Protein AF-A0A843GJ98-F1 (afdb_monomer_lite)

Sequence (241 aa):
MNIYQIQQSLISIFDEIEENGGELTPELERLLQITEADFKDKVKSYAEVIKLLESDIDAIKQEQKRLKDLADRKQKVIENLNNILISAIEQFGDIKKTGVKYLDYGTGIVSIRQTKAVSVNDEVLKSIACAIDDTILYNKENNQLDAIDRLNIDDITSILEGIAIDDDVLHTKLEVNVRIPVSDIVKSNGYNVVRELAKYTDNFSLTPVVSKSEIKKELEENGACAPNLAHITINKSIQIK

Radius of gyration: 32.72 Å; chains: 1; bounding box: 72×72×74 Å

Foldseek 3Di:
DDLVVVLVVVVVLVVVCVVVVNDQDPVSCVVLDDDPVCNVSSVVSVLVVVVVVVVVVVVVVVVVVVVVVVVVVVVVVVVVVVVVVVVVQVVDFDADPVRWGWDDPPVDIDTDDDDDDDDDDVVVLVLLVVLVVVVCVVCVVVVNNVVDPDDDQVSSCVSVVNPDCPVVVVVDDDDDDDDDPPCCCVPHCVVVVLVVVVVVDVPDDDDDDDDPVVQVVCCVVPVDDDPPPDDDDDDDDDDRD

Structure (mmCIF, N/CA/C/O backbone):
data_AF-A0A843GJ98-F1
#
_entry.id   AF-A0A843GJ98-F1
#
loop_
_atom_site.group_PDB
_atom_site.id
_atom_site.type_symbol
_atom_site.label_atom_id
_atom_site.label_alt_id
_atom_site.label_comp_id
_atom_site.label_asym_id
_atom_site.label_entity_id
_atom_site.label_seq_id
_atom_site.pdbx_PDB_ins_code
_atom_site.Cartn_x
_atom_site.Cartn_y
_atom_site.Cartn_z
_atom_site.occupancy
_atom_site.B_iso_or_equiv
_atom_site.auth_seq_id
_atom_site.auth_comp_id
_atom_site.auth_asym_id
_atom_site.auth_atom_id
_atom_site.pdbx_PDB_model_num
ATOM 1 N N . MET A 1 1 ? -41.325 1.372 39.462 1.00 42.09 1 MET A N 1
ATOM 2 C CA . MET A 1 1 ? -40.692 0.667 38.328 1.00 42.09 1 MET A CA 1
ATOM 3 C C . MET A 1 1 ? -39.685 -0.313 38.890 1.00 42.09 1 MET A C 1
ATOM 5 O O . MET A 1 1 ? -38.915 0.072 39.758 1.00 42.09 1 MET A O 1
ATOM 9 N N . ASN A 1 2 ? -39.761 -1.577 38.481 1.00 37.09 2 ASN A N 1
ATOM 10 C CA . ASN A 1 2 ? -38.813 -2.617 38.885 1.00 37.09 2 ASN A CA 1
ATOM 11 C C . ASN A 1 2 ? -37.576 -2.546 37.966 1.00 37.09 2 ASN A C 1
ATOM 13 O O . ASN A 1 2 ? -37.740 -2.323 36.770 1.00 37.09 2 ASN A O 1
ATOM 17 N N . ILE A 1 3 ? -36.366 -2.748 38.494 1.00 43.12 3 ILE A N 1
ATOM 18 C CA . ILE A 1 3 ? -35.087 -2.726 37.749 1.00 43.12 3 ILE A CA 1
ATOM 19 C C . ILE A 1 3 ? -35.145 -3.607 36.488 1.00 43.12 3 ILE A C 1
ATOM 21 O O . ILE A 1 3 ? -34.682 -3.203 35.425 1.00 43.12 3 ILE A O 1
ATOM 25 N N . TYR A 1 4 ? -35.817 -4.757 36.574 1.00 47.97 4 TYR A N 1
ATOM 26 C CA . TYR A 1 4 ? -36.031 -5.659 35.439 1.00 47.97 4 TYR A CA 1
ATOM 27 C C . TYR A 1 4 ? -36.807 -5.021 34.276 1.00 47.97 4 TYR A C 1
ATOM 29 O O . TYR A 1 4 ? -36.517 -5.296 33.117 1.00 47.97 4 TYR A O 1
ATOM 37 N N . GLN A 1 5 ? -37.767 -4.138 34.564 1.00 53.09 5 GLN A N 1
ATOM 38 C CA . GLN A 1 5 ? -38.562 -3.458 33.535 1.00 53.09 5 GLN A CA 1
ATOM 39 C C . GLN A 1 5 ? -37.743 -2.392 32.797 1.00 53.09 5 GLN A C 1
ATOM 41 O O . GLN A 1 5 ? -37.953 -2.176 31.608 1.00 53.09 5 GLN A O 1
ATOM 46 N N . ILE A 1 6 ? -36.794 -1.755 33.490 1.00 54.00 6 ILE A N 1
ATOM 47 C CA . ILE A 1 6 ? -35.881 -0.766 32.900 1.00 54.00 6 ILE A CA 1
ATOM 48 C C . ILE A 1 6 ? -34.889 -1.469 31.970 1.00 54.00 6 ILE A C 1
ATOM 50 O O . ILE A 1 6 ? -34.702 -1.042 30.836 1.00 54.00 6 ILE A O 1
ATOM 54 N N . GLN A 1 7 ? -34.315 -2.587 32.418 1.00 57.62 7 GLN A N 1
ATOM 55 C CA . GLN A 1 7 ? -33.340 -3.355 31.645 1.00 57.62 7 GLN A CA 1
ATOM 56 C C . GLN A 1 7 ? -33.954 -3.936 30.360 1.00 57.62 7 GLN A C 1
ATOM 58 O O . GLN A 1 7 ? -33.350 -3.861 29.297 1.00 57.62 7 GLN A O 1
ATOM 63 N N . GLN A 1 8 ? -35.189 -4.440 30.436 1.00 62.62 8 GLN A N 1
ATOM 64 C CA . GLN A 1 8 ? -35.891 -5.014 29.287 1.00 62.62 8 GLN A CA 1
ATOM 65 C C . GLN A 1 8 ? -36.363 -3.953 28.281 1.00 62.62 8 GLN A C 1
ATOM 67 O O . GLN A 1 8 ? -36.254 -4.169 27.080 1.00 62.62 8 GLN A O 1
ATOM 72 N N . SER A 1 9 ? -36.812 -2.783 28.755 1.00 62.53 9 SER A N 1
ATOM 73 C CA . SER A 1 9 ? -37.137 -1.649 27.878 1.00 62.53 9 SER A CA 1
ATOM 74 C C . SER A 1 9 ? -35.905 -1.094 27.162 1.00 62.53 9 SER A C 1
ATOM 76 O O . SER A 1 9 ? -36.031 -0.615 26.043 1.00 62.53 9 SER A O 1
ATOM 78 N N . LEU A 1 10 ? -34.732 -1.134 27.799 1.00 66.06 10 LEU A N 1
ATOM 79 C CA . LEU A 1 10 ? -33.471 -0.685 27.209 1.00 66.06 10 LEU A CA 1
ATOM 80 C C . LEU A 1 10 ? -32.972 -1.632 26.119 1.00 66.06 10 LEU A C 1
ATOM 82 O O . LEU A 1 10 ? -32.579 -1.157 25.063 1.00 66.06 10 LEU A O 1
ATOM 86 N N . ILE A 1 11 ? -33.037 -2.947 26.346 1.00 67.44 11 ILE A N 1
ATOM 87 C CA . ILE A 1 11 ? -32.660 -3.955 25.342 1.00 67.44 11 ILE A CA 1
ATOM 88 C C . ILE A 1 11 ? -33.487 -3.777 24.063 1.00 67.44 11 ILE A C 1
ATOM 90 O O . ILE A 1 11 ? -32.909 -3.662 22.994 1.00 67.44 11 ILE A O 1
ATOM 94 N N . SER A 1 12 ? -34.812 -3.617 24.173 1.00 73.75 12 SER A N 1
ATOM 95 C CA . SER A 1 12 ? -35.666 -3.402 22.994 1.00 73.75 12 SER A CA 1
ATOM 96 C C . SER A 1 12 ? -35.344 -2.118 22.219 1.00 73.75 12 SER A C 1
ATOM 98 O O . SER A 1 12 ? -35.482 -2.098 21.003 1.00 73.75 12 SER A O 1
ATOM 100 N N . ILE A 1 13 ? -34.900 -1.056 22.902 1.00 75.88 13 ILE A N 1
ATOM 101 C CA . ILE A 1 13 ? -34.451 0.182 22.243 1.00 75.88 13 ILE A CA 1
ATOM 102 C C . ILE A 1 13 ? -33.138 -0.057 21.486 1.00 75.88 13 ILE A C 1
ATOM 104 O O . ILE A 1 13 ? -32.941 0.505 20.414 1.00 75.88 13 ILE A O 1
ATOM 108 N N . PHE A 1 14 ? -32.237 -0.877 22.029 1.00 74.19 14 PHE A N 1
ATOM 109 C CA . PHE A 1 14 ? -30.975 -1.207 21.367 1.00 74.19 14 PHE A CA 1
ATOM 110 C C . PHE A 1 14 ? -31.163 -2.128 20.164 1.00 74.19 14 PHE A C 1
ATOM 112 O O . PHE A 1 14 ? -30.554 -1.863 19.132 1.00 74.19 14 PHE A O 1
ATOM 119 N N . ASP A 1 15 ? -32.056 -3.113 20.255 1.00 78.00 15 ASP A N 1
ATOM 120 C CA . ASP A 1 15 ? -32.428 -3.957 19.115 1.00 78.00 15 ASP A CA 1
ATOM 121 C C . ASP A 1 15 ? -32.963 -3.089 17.952 1.00 78.00 15 ASP A C 1
ATOM 123 O O . ASP A 1 15 ? -32.557 -3.247 16.803 1.00 78.00 15 ASP A O 1
ATOM 127 N N . GLU A 1 16 ? -33.797 -2.085 18.252 1.00 78.25 16 GLU A N 1
ATOM 128 C CA . GLU A 1 16 ? -34.320 -1.135 17.256 1.00 78.25 16 GLU A CA 1
ATOM 129 C C . GLU A 1 16 ? -33.224 -0.225 16.657 1.00 78.25 16 GLU A C 1
ATOM 131 O O . GLU A 1 16 ? -33.311 0.187 15.499 1.00 78.25 16 GLU A O 1
ATOM 136 N N . ILE A 1 17 ? -32.158 0.079 17.406 1.00 80.50 17 ILE A N 1
ATOM 137 C CA . ILE A 1 17 ? -30.990 0.817 16.889 1.00 80.50 17 ILE A CA 1
ATOM 138 C C . ILE A 1 17 ? -30.179 -0.055 15.929 1.00 80.50 17 ILE A C 1
ATOM 140 O O . ILE A 1 17 ? -29.749 0.429 14.880 1.00 80.50 17 ILE A O 1
ATOM 144 N N . GLU A 1 18 ? -29.979 -1.332 16.254 1.00 74.56 18 GLU A N 1
ATOM 145 C CA . GLU A 1 18 ? -29.288 -2.273 15.370 1.00 74.56 18 GLU A CA 1
ATOM 146 C C . GLU A 1 18 ? -30.063 -2.513 14.071 1.00 74.56 18 GLU A C 1
ATOM 148 O O . GLU A 1 18 ? -29.471 -2.479 12.989 1.00 74.56 18 GLU A O 1
ATOM 153 N N . GLU A 1 19 ? -31.387 -2.677 14.156 1.00 79.69 19 GLU A N 1
ATOM 154 C CA . GLU A 1 19 ? -32.263 -2.820 12.986 1.00 79.69 19 GLU A CA 1
ATOM 155 C C . GLU A 1 19 ? -32.221 -1.585 12.070 1.00 79.69 19 GLU A C 1
ATOM 157 O O . GLU A 1 19 ? -32.291 -1.719 10.846 1.00 79.69 19 GLU A O 1
ATOM 162 N N . ASN A 1 20 ? -32.013 -0.393 12.638 1.00 78.94 20 ASN A N 1
ATOM 163 C CA . ASN A 1 20 ? -31.816 0.858 11.898 1.00 78.94 20 ASN A CA 1
ATOM 164 C C . ASN A 1 20 ? -30.356 1.094 11.457 1.00 78.94 20 ASN A C 1
ATOM 166 O O . ASN A 1 20 ? -29.978 2.215 11.118 1.00 78.94 20 ASN A O 1
ATOM 170 N N . GLY A 1 21 ? -29.505 0.063 11.456 1.00 73.75 21 GLY A N 1
ATOM 171 C CA . GLY A 1 21 ? -28.121 0.163 10.980 1.00 73.75 21 GLY A CA 1
ATOM 172 C C . GLY A 1 21 ? -27.205 0.990 11.887 1.00 73.75 21 GLY A C 1
ATOM 173 O O . GLY A 1 21 ? -26.164 1.469 11.435 1.00 73.75 21 GLY A O 1
ATOM 174 N N . GLY A 1 22 ? -27.581 1.166 13.155 1.00 74.56 22 GLY A N 1
ATOM 175 C CA . GLY A 1 22 ? -26.849 1.969 14.133 1.00 74.56 22 GLY A CA 1
ATOM 176 C C . GLY A 1 22 ? -27.188 3.462 14.107 1.00 74.56 22 GLY A C 1
ATOM 177 O O . GLY A 1 22 ? -26.524 4.239 14.796 1.00 74.56 22 GLY A O 1
ATOM 178 N N . GLU A 1 23 ? -28.190 3.888 13.333 1.00 77.75 23 GLU A N 1
ATOM 179 C CA . GLU A 1 23 ? -28.627 5.284 13.302 1.00 77.75 23 GLU A CA 1
ATOM 180 C C . GLU A 1 23 ? -29.553 5.613 14.478 1.00 77.75 23 GLU A C 1
ATOM 182 O O . GLU A 1 23 ? -30.561 4.948 14.725 1.00 77.75 23 GLU A O 1
ATOM 187 N N . LEU A 1 24 ? -29.228 6.687 15.200 1.00 76.81 24 LEU A N 1
ATOM 188 C CA . LEU A 1 24 ? -30.016 7.134 16.339 1.00 76.81 24 LEU A CA 1
ATOM 189 C C . LEU A 1 24 ? -31.061 8.160 15.890 1.00 76.81 24 LEU A C 1
ATOM 191 O O . LEU A 1 24 ? -30.742 9.307 15.581 1.00 76.81 24 LEU A O 1
ATOM 195 N N . THR A 1 25 ? -32.326 7.742 15.826 1.00 81.06 25 THR A N 1
ATOM 196 C CA . THR A 1 25 ? -33.423 8.640 15.445 1.00 81.06 25 THR A CA 1
ATOM 197 C C . THR A 1 25 ? -33.769 9.615 16.583 1.00 81.06 25 THR A C 1
ATOM 199 O O . THR A 1 25 ? -33.573 9.288 17.756 1.00 81.06 25 THR A O 1
ATOM 202 N N . PRO A 1 26 ? -34.366 10.789 16.293 1.00 76.94 26 PRO A N 1
ATOM 203 C CA . PRO A 1 26 ? -34.751 11.763 17.325 1.00 76.94 26 PRO A CA 1
ATOM 204 C C . PRO A 1 26 ? -35.754 11.247 18.374 1.00 76.94 26 PRO A C 1
ATOM 206 O O . PRO A 1 26 ? -35.920 11.856 19.435 1.00 76.94 26 PRO A O 1
ATOM 209 N N . GLU A 1 27 ? -36.480 10.168 18.069 1.00 72.19 27 GLU A N 1
ATOM 210 C CA . GLU A 1 27 ? -37.364 9.484 19.021 1.00 72.19 27 GLU A CA 1
ATOM 211 C C . GLU A 1 27 ? -36.552 8.574 19.960 1.00 72.19 27 GLU A C 1
ATOM 213 O O . GLU A 1 27 ? -36.735 8.633 21.177 1.00 72.19 27 GLU A O 1
ATOM 218 N N . LEU A 1 28 ? -35.593 7.809 19.421 1.00 71.06 28 LEU A N 1
ATOM 219 C CA . LEU A 1 28 ? -34.692 6.949 20.200 1.00 71.06 28 LEU A CA 1
ATOM 220 C C . LEU A 1 28 ? -33.750 7.774 21.092 1.00 71.06 28 LEU A C 1
ATOM 222 O O . LEU A 1 28 ? -33.544 7.424 22.252 1.00 71.06 28 LEU A O 1
ATOM 226 N N . GLU A 1 29 ? -33.262 8.925 20.613 1.00 72.44 29 GLU A N 1
ATOM 227 C CA . GLU A 1 29 ? -32.485 9.881 21.420 1.00 72.44 29 GLU A CA 1
ATOM 228 C C . GLU A 1 29 ? -33.239 10.339 22.672 1.00 72.44 29 GLU A C 1
ATOM 230 O O . GLU A 1 29 ? -32.672 10.393 23.766 1.00 72.44 29 GLU A O 1
ATOM 235 N N . ARG A 1 30 ? -34.534 10.648 22.527 1.00 70.88 30 ARG A N 1
ATOM 236 C CA . ARG A 1 30 ? -35.388 11.067 23.646 1.00 70.88 30 ARG A CA 1
ATOM 237 C C . ARG A 1 30 ? -35.593 9.947 24.657 1.00 70.88 30 ARG A C 1
ATOM 239 O O . ARG A 1 30 ? -35.579 10.208 25.858 1.00 70.88 30 ARG A O 1
ATOM 246 N N . LEU A 1 31 ? -35.756 8.711 24.194 1.00 69.06 31 LEU A N 1
ATOM 247 C CA . LEU A 1 31 ? -35.903 7.546 25.071 1.00 69.06 31 LEU A CA 1
ATOM 248 C C . LEU A 1 31 ? -34.602 7.218 25.817 1.00 69.06 31 LEU A C 1
ATOM 250 O O . LEU A 1 31 ? -34.638 6.837 26.991 1.00 69.06 31 LEU A O 1
ATOM 254 N N . LEU A 1 32 ? -33.455 7.433 25.169 1.00 73.69 32 LEU A N 1
ATOM 255 C CA . LEU A 1 32 ? -32.130 7.243 25.758 1.00 73.69 32 LEU A CA 1
ATOM 256 C C . LEU A 1 32 ? -31.647 8.425 26.611 1.00 73.69 32 LEU A C 1
ATOM 258 O O . LEU A 1 32 ? -30.565 8.353 27.208 1.00 73.69 32 LEU A O 1
ATOM 262 N N . GLN A 1 33 ? -32.429 9.500 26.718 1.00 79.75 33 GLN A N 1
ATOM 263 C CA . GLN A 1 33 ? -32.076 10.644 27.545 1.00 79.75 33 GLN A CA 1
ATOM 264 C C . GLN A 1 33 ? -31.890 10.205 29.006 1.00 79.75 33 GLN A C 1
ATOM 266 O O . GLN A 1 33 ? -32.742 9.539 29.602 1.00 79.75 33 GLN A O 1
ATOM 271 N N . ILE A 1 34 ? -30.746 10.565 29.585 1.00 76.81 34 ILE A N 1
ATOM 272 C CA . ILE A 1 34 ? -30.413 10.262 30.976 1.00 76.81 34 ILE A CA 1
ATOM 273 C C . ILE A 1 34 ? -30.861 11.431 31.858 1.00 76.81 34 ILE A C 1
ATOM 275 O O . ILE A 1 34 ? -30.583 12.591 31.554 1.00 76.81 34 ILE A O 1
ATOM 279 N N . THR A 1 35 ? -31.533 11.128 32.963 1.00 78.69 35 THR A N 1
ATOM 280 C CA . THR A 1 35 ? -31.901 12.078 34.017 1.00 78.69 35 THR A CA 1
ATOM 281 C C . THR A 1 35 ? -31.012 11.870 35.246 1.00 78.69 35 THR A C 1
ATOM 283 O O . THR A 1 35 ? -30.361 10.840 35.400 1.00 78.69 35 THR A O 1
ATOM 286 N N . GLU A 1 36 ? -30.968 12.833 36.166 1.00 70.44 36 GLU A N 1
ATOM 287 C CA . GLU A 1 36 ? -30.159 12.691 37.388 1.00 70.44 36 GLU A CA 1
ATOM 288 C C . GLU A 1 36 ? -30.614 11.503 38.259 1.00 70.44 36 GLU A C 1
ATOM 290 O O . GLU A 1 36 ? -29.789 10.805 38.846 1.00 70.44 36 GLU A O 1
ATOM 295 N N . ALA A 1 37 ? -31.922 11.221 38.283 1.00 75.50 37 ALA A N 1
ATOM 296 C CA . ALA A 1 37 ? -32.513 10.156 39.091 1.00 75.50 37 ALA A CA 1
ATOM 297 C C . ALA A 1 37 ? -32.193 8.737 38.581 1.00 75.50 37 ALA A C 1
ATOM 299 O O . ALA A 1 37 ? -32.159 7.806 39.382 1.00 75.50 37 ALA A O 1
ATOM 300 N N . ASP A 1 38 ? -31.952 8.565 37.276 1.00 77.69 38 ASP A N 1
ATOM 301 C CA . ASP A 1 38 ? -31.657 7.271 36.641 1.00 77.69 38 ASP A CA 1
ATOM 302 C C . ASP A 1 38 ? -30.224 7.176 36.082 1.00 77.69 38 ASP A C 1
ATOM 304 O O . ASP A 1 38 ? -29.864 6.174 35.460 1.00 77.69 38 ASP A O 1
ATOM 308 N N . PHE A 1 39 ? -29.378 8.177 36.363 1.00 74.50 39 PHE A N 1
ATOM 309 C CA . PHE A 1 39 ? -28.027 8.311 35.816 1.00 74.50 39 PHE A CA 1
ATOM 310 C C . PHE A 1 39 ? -27.176 7.056 35.989 1.00 74.50 39 PHE A C 1
ATOM 312 O O . PHE A 1 39 ? -26.631 6.523 35.024 1.00 74.50 39 PHE A O 1
ATOM 319 N N . LYS A 1 40 ? -27.076 6.557 37.223 1.00 80.19 40 LYS A N 1
ATOM 320 C CA . LYS A 1 40 ? -26.202 5.424 37.543 1.00 80.19 40 LYS A CA 1
ATOM 321 C C . LYS A 1 40 ? -26.655 4.135 36.857 1.00 80.19 40 LYS A C 1
ATOM 323 O O . LYS A 1 40 ? -25.815 3.391 36.354 1.00 80.19 40 LYS A O 1
ATOM 328 N N . ASP A 1 41 ? -27.960 3.888 36.837 1.00 77.38 41 ASP A N 1
ATOM 329 C CA . ASP A 1 41 ? -28.525 2.652 36.304 1.00 77.38 41 ASP A CA 1
ATOM 330 C C . ASP A 1 41 ? -28.478 2.646 34.770 1.00 77.38 41 ASP A C 1
ATOM 332 O O . ASP A 1 41 ? -27.998 1.674 34.189 1.00 77.38 41 ASP A O 1
ATOM 336 N N . LYS A 1 42 ? -28.839 3.757 34.108 1.00 75.50 42 LYS A N 1
ATOM 337 C CA . LYS A 1 42 ? -28.736 3.884 32.643 1.00 75.50 42 LYS A CA 1
ATOM 338 C C . LYS A 1 42 ? -27.295 3.843 32.144 1.00 75.50 42 LYS A C 1
ATOM 340 O O . LYS A 1 42 ? -27.019 3.123 31.192 1.00 75.50 42 LYS A O 1
ATOM 345 N N . VAL A 1 43 ? -26.358 4.543 32.796 1.00 82.12 43 VAL A N 1
ATOM 346 C CA . VAL A 1 43 ? -24.929 4.484 32.424 1.00 82.12 43 VAL A CA 1
ATOM 347 C C . VAL A 1 43 ? -24.399 3.057 32.531 1.00 82.12 43 VAL A C 1
ATOM 349 O O . VAL A 1 43 ? -23.681 2.604 31.641 1.00 82.12 43 VAL A O 1
ATOM 352 N N . LYS A 1 44 ? -24.767 2.333 33.596 1.00 81.50 44 LYS A N 1
ATOM 353 C CA . LYS A 1 44 ? -24.390 0.929 33.753 1.00 81.50 44 LYS A CA 1
ATOM 354 C C . LYS A 1 44 ? -24.958 0.074 32.617 1.00 81.50 44 LYS A C 1
ATOM 356 O O . LYS A 1 44 ? -24.198 -0.665 32.002 1.00 81.50 44 LYS A O 1
ATOM 361 N N . SER A 1 45 ? -26.247 0.209 32.305 1.00 75.75 45 SER A N 1
ATOM 362 C CA . SER A 1 45 ? -26.876 -0.534 31.207 1.00 75.75 45 SER A CA 1
ATOM 363 C C . SER A 1 45 ? -26.254 -0.213 29.846 1.00 75.75 45 SER A C 1
AT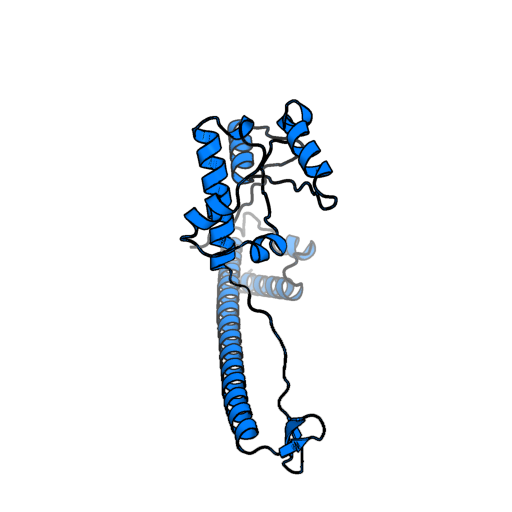OM 365 O O . SER A 1 45 ? -25.970 -1.130 29.085 1.00 75.75 45 SER A O 1
ATOM 367 N N . TYR A 1 46 ? -25.966 1.058 29.552 1.00 80.56 46 TYR A N 1
ATOM 368 C CA . TYR A 1 46 ? -25.287 1.452 28.312 1.00 80.56 46 TYR A CA 1
ATOM 369 C C . TYR A 1 46 ? -23.885 0.856 28.226 1.00 80.56 46 TYR A C 1
ATOM 371 O O . TYR A 1 46 ? -23.502 0.337 27.184 1.00 80.56 46 TYR A O 1
ATOM 379 N N . ALA A 1 47 ? -23.127 0.879 29.324 1.00 82.81 47 ALA A N 1
ATOM 380 C CA . ALA A 1 47 ? -21.792 0.298 29.358 1.00 82.81 47 ALA A CA 1
ATOM 381 C C . ALA A 1 47 ? -21.803 -1.229 29.159 1.00 82.81 47 ALA A C 1
ATOM 383 O O . ALA A 1 47 ? -20.911 -1.770 28.509 1.00 82.81 47 ALA A O 1
ATOM 384 N N . GLU A 1 48 ? -22.802 -1.926 29.706 1.00 81.50 48 GLU A N 1
ATOM 385 C CA . GLU A 1 48 ? -22.990 -3.368 29.505 1.00 81.50 48 GLU A CA 1
ATOM 386 C C . GLU A 1 48 ? -23.322 -3.696 28.044 1.00 81.50 48 GLU A C 1
ATOM 388 O O . GLU A 1 48 ? -22.712 -4.602 27.478 1.00 81.50 48 GLU A O 1
ATOM 393 N N . VAL A 1 49 ? -24.220 -2.928 27.418 1.00 79.25 49 VAL A N 1
ATOM 394 C CA . VAL A 1 49 ? -24.581 -3.112 26.003 1.00 79.25 49 VAL A CA 1
ATOM 395 C C . VAL A 1 49 ? -23.400 -2.803 25.088 1.00 79.25 49 VAL A C 1
ATOM 397 O O . VAL A 1 49 ? -23.087 -3.612 24.225 1.00 79.25 49 VAL A O 1
ATOM 400 N N . ILE A 1 50 ? -22.673 -1.702 25.308 1.00 84.56 50 ILE A N 1
ATOM 401 C CA . ILE A 1 50 ? -21.473 -1.383 24.514 1.00 84.56 50 ILE A CA 1
ATOM 402 C C . ILE A 1 50 ? -20.458 -2.530 24.582 1.00 84.56 50 ILE A C 1
ATOM 404 O O . ILE A 1 50 ? -19.951 -2.947 23.546 1.00 84.56 50 ILE A O 1
ATOM 408 N N . LYS A 1 51 ? -20.203 -3.092 25.772 1.00 85.31 51 LYS A N 1
ATOM 409 C CA . LYS A 1 51 ? -19.299 -4.244 25.925 1.00 85.31 51 LYS A CA 1
ATOM 410 C C . LYS A 1 51 ? -19.780 -5.488 25.179 1.00 85.31 51 LYS A C 1
ATOM 412 O O . LYS A 1 51 ? -18.954 -6.229 24.649 1.00 85.31 51 LYS A O 1
ATOM 417 N N . LEU A 1 52 ? -21.089 -5.739 25.164 1.00 84.12 52 LEU A N 1
ATOM 418 C CA . LEU A 1 52 ? -21.671 -6.841 24.400 1.00 84.12 52 LEU A CA 1
ATOM 419 C C . LEU A 1 52 ? -21.415 -6.642 22.900 1.00 84.12 52 LEU A C 1
ATOM 421 O O . LEU A 1 52 ? -20.849 -7.525 22.264 1.00 84.12 52 LEU A O 1
ATOM 425 N N . LEU A 1 53 ? -21.712 -5.450 22.377 1.00 84.00 53 LEU A N 1
ATOM 426 C CA . LEU A 1 53 ? -21.493 -5.109 20.970 1.00 84.00 53 LEU A CA 1
ATOM 427 C C . LEU A 1 53 ? -20.014 -5.175 20.573 1.00 84.00 53 LEU A C 1
ATOM 429 O O . LEU A 1 53 ? -19.676 -5.678 19.504 1.00 84.00 53 LEU A O 1
ATOM 433 N N . GLU A 1 54 ? -19.107 -4.707 21.434 1.00 88.31 54 GLU A N 1
ATOM 434 C CA . GLU A 1 54 ? -17.660 -4.842 21.227 1.00 88.31 54 GLU A CA 1
ATOM 435 C C . GLU A 1 54 ? -17.239 -6.318 21.134 1.00 88.31 54 GLU A C 1
ATOM 437 O O . GLU A 1 54 ? -16.478 -6.689 20.236 1.00 88.31 54 GLU A O 1
ATOM 442 N N . SER A 1 55 ? -17.777 -7.172 22.011 1.00 89.50 55 SER A N 1
ATOM 443 C CA . SER A 1 55 ? -17.539 -8.619 21.980 1.00 89.50 55 SER A CA 1
ATOM 444 C C . SER A 1 55 ? -18.076 -9.264 20.697 1.00 89.50 55 SER A C 1
ATOM 446 O O . SER A 1 55 ? -17.393 -10.102 20.100 1.00 89.50 55 SER A O 1
ATOM 448 N N . ASP A 1 56 ? -19.263 -8.866 20.240 1.00 88.38 56 ASP A N 1
ATOM 449 C CA . ASP A 1 56 ? -19.858 -9.376 19.002 1.00 88.38 56 ASP A CA 1
ATOM 450 C C . ASP A 1 56 ? -19.050 -8.948 17.772 1.00 88.38 56 ASP A C 1
ATOM 452 O O . ASP A 1 56 ? -18.742 -9.775 16.910 1.00 88.38 56 ASP A O 1
ATOM 456 N N . ILE A 1 57 ? -18.603 -7.688 17.718 1.00 92.62 57 ILE A N 1
ATOM 457 C CA . ILE A 1 57 ? -17.702 -7.190 16.669 1.00 92.62 57 ILE A CA 1
ATOM 458 C C . ILE A 1 57 ? -16.421 -8.031 16.607 1.00 92.62 57 ILE A C 1
ATOM 460 O O . ILE A 1 57 ? -15.955 -8.381 15.516 1.00 92.62 57 ILE A O 1
ATOM 464 N N . ASP A 1 58 ? -15.835 -8.365 17.754 1.00 95.31 58 ASP A N 1
ATOM 465 C CA . ASP A 1 58 ? -14.617 -9.169 17.805 1.00 95.31 58 ASP A CA 1
ATOM 466 C C . ASP A 1 58 ? -14.858 -10.621 17.374 1.00 95.31 58 ASP A C 1
ATOM 468 O O . ASP A 1 58 ? -14.047 -11.175 16.621 1.00 95.31 58 ASP A O 1
ATOM 472 N N . ALA A 1 59 ? -15.985 -11.222 17.761 1.00 94.81 59 ALA A N 1
ATOM 473 C CA . ALA A 1 59 ? -16.393 -12.541 17.282 1.00 94.81 59 ALA A CA 1
ATOM 474 C C . ALA A 1 59 ? -16.599 -12.549 15.754 1.00 94.81 59 ALA A C 1
ATOM 476 O O . ALA A 1 59 ? -16.092 -13.435 15.060 1.00 94.81 59 ALA A O 1
ATOM 477 N N . ILE A 1 60 ? -17.253 -11.519 15.205 1.00 95.69 60 ILE A N 1
ATOM 478 C CA . ILE A 1 60 ? -17.462 -11.351 13.759 1.00 95.69 60 ILE A CA 1
ATOM 479 C C . ILE A 1 60 ? -16.123 -11.235 13.024 1.00 95.69 60 ILE A C 1
ATOM 481 O O . ILE A 1 60 ? -15.914 -11.913 12.016 1.00 95.69 60 ILE A O 1
ATOM 485 N N . LYS A 1 61 ? -15.180 -10.424 13.518 1.00 96.00 61 LYS A N 1
ATOM 486 C CA . LYS A 1 61 ? -13.840 -10.296 12.912 1.00 96.00 61 LYS A CA 1
ATOM 487 C C . LYS A 1 61 ? -13.083 -11.624 12.904 1.00 96.00 61 LYS A C 1
ATOM 489 O O . LYS A 1 61 ? -12.410 -11.945 11.920 1.00 96.00 61 LYS A O 1
ATOM 494 N N . GLN A 1 62 ? -13.180 -12.402 13.981 1.00 97.06 62 GLN A N 1
ATOM 495 C CA . GLN A 1 62 ? -12.570 -13.732 14.047 1.00 97.06 62 GLN A CA 1
ATOM 496 C C . GLN A 1 62 ? -13.180 -14.678 13.008 1.00 97.06 62 GLN A C 1
ATOM 498 O O . GLN A 1 62 ? -12.446 -15.389 12.316 1.00 97.06 62 GLN A O 1
ATOM 503 N N . GLU A 1 63 ? -14.499 -14.638 12.832 1.00 96.88 63 GLU A N 1
ATOM 504 C CA . GLU A 1 63 ? -15.190 -15.461 11.843 1.00 96.88 63 GLU A CA 1
ATOM 505 C C . GLU A 1 63 ? -14.862 -15.040 10.402 1.00 96.88 63 GLU A C 1
ATOM 507 O O . GLU A 1 63 ? -14.561 -15.891 9.561 1.00 96.88 63 GLU A O 1
ATOM 512 N N . GLN A 1 64 ? -14.803 -13.735 10.117 1.00 95.94 64 GLN A N 1
ATOM 513 C CA . GLN A 1 64 ? -14.342 -13.215 8.824 1.00 95.94 64 GLN A CA 1
ATOM 514 C C . GLN A 1 64 ? -12.938 -13.723 8.484 1.00 95.94 64 GLN A C 1
ATOM 516 O O . GLN A 1 64 ? -12.694 -14.186 7.366 1.00 95.94 64 GLN A O 1
ATOM 521 N N . LYS A 1 65 ? -12.019 -13.691 9.456 1.00 97.25 65 LYS A N 1
ATOM 522 C CA . LYS A 1 65 ? -10.671 -14.238 9.289 1.00 97.25 65 LYS A CA 1
ATOM 523 C C . LYS A 1 65 ? -10.712 -15.738 8.986 1.00 97.25 65 LYS A C 1
ATOM 525 O O . LYS A 1 65 ? -10.089 -16.177 8.024 1.00 97.25 65 LYS A O 1
ATOM 530 N N . ARG A 1 66 ? -11.487 -16.521 9.744 1.00 98.12 66 ARG A N 1
ATOM 531 C CA . ARG A 1 66 ? -11.636 -17.971 9.533 1.00 98.12 66 ARG A CA 1
ATOM 532 C C . ARG A 1 66 ? -12.149 -18.301 8.126 1.00 98.12 66 ARG A C 1
ATOM 534 O O . ARG A 1 66 ? -11.643 -19.234 7.495 1.00 98.12 66 ARG A O 1
ATOM 541 N N . LEU A 1 67 ? -13.145 -17.555 7.642 1.00 98.00 67 LEU A N 1
ATOM 542 C CA . LEU A 1 67 ? -13.720 -17.717 6.305 1.00 98.00 67 LEU A CA 1
ATOM 543 C C . LEU A 1 67 ? -12.723 -17.346 5.206 1.00 98.00 67 LEU A C 1
ATOM 545 O O . LEU A 1 67 ? -12.589 -18.097 4.239 1.00 98.00 67 LEU A O 1
ATOM 549 N N . LYS A 1 68 ? -11.978 -16.250 5.380 1.00 96.88 68 LYS A N 1
ATOM 550 C CA . LYS A 1 68 ? -10.893 -15.868 4.470 1.00 96.88 68 LYS A CA 1
ATOM 551 C C . LYS A 1 68 ? -9.825 -16.959 4.393 1.00 96.88 68 LYS A C 1
ATOM 553 O O . LYS A 1 68 ? -9.528 -17.446 3.307 1.00 96.88 68 LYS A O 1
ATOM 558 N N . ASP A 1 69 ? -9.346 -17.437 5.539 1.00 97.50 69 ASP A N 1
ATOM 559 C CA . ASP A 1 69 ? -8.342 -18.501 5.593 1.00 97.50 69 ASP A CA 1
ATOM 560 C C . ASP A 1 69 ? -8.850 -19.796 4.927 1.00 97.50 69 ASP A C 1
ATOM 562 O O . ASP A 1 69 ? -8.084 -20.548 4.320 1.00 97.50 69 ASP A O 1
ATOM 566 N N . LEU A 1 70 ? -10.150 -20.096 5.038 1.00 97.56 70 LEU A N 1
ATOM 567 C CA . LEU A 1 70 ? -10.771 -21.238 4.365 1.00 97.56 70 LEU A CA 1
ATOM 568 C C . LEU A 1 70 ? -10.817 -21.062 2.842 1.00 97.56 70 LEU A C 1
ATOM 570 O O . LEU A 1 70 ? -10.544 -22.029 2.124 1.00 97.56 70 LEU A O 1
ATOM 574 N N . ALA A 1 71 ? -11.155 -19.866 2.361 1.00 96.38 71 ALA A N 1
ATOM 575 C CA . ALA A 1 71 ? -11.127 -19.537 0.940 1.00 96.38 71 ALA A CA 1
ATOM 576 C C . ALA A 1 71 ? -9.705 -19.675 0.377 1.00 96.38 71 ALA A C 1
ATOM 578 O O . ALA A 1 71 ? -9.510 -20.390 -0.606 1.00 96.38 71 ALA A O 1
ATOM 579 N N . ASP A 1 72 ? -8.705 -19.127 1.070 1.00 96.88 72 ASP A N 1
ATOM 580 C CA . ASP A 1 72 ? -7.296 -19.195 0.669 1.00 96.88 72 ASP A CA 1
ATOM 581 C C . ASP A 1 72 ? -6.788 -20.644 0.594 1.00 96.88 72 ASP A C 1
ATOM 583 O O . ASP A 1 72 ? -6.074 -21.023 -0.337 1.00 96.88 72 ASP A O 1
ATOM 587 N N . ARG A 1 73 ? -7.191 -21.511 1.537 1.00 97.69 73 ARG A N 1
ATOM 588 C CA . ARG A 1 73 ? -6.868 -22.949 1.471 1.00 97.69 73 ARG A CA 1
ATOM 589 C C . ARG A 1 73 ? -7.472 -23.618 0.238 1.00 97.69 73 ARG A C 1
ATOM 591 O O . ARG A 1 73 ? -6.794 -24.415 -0.405 1.00 97.69 73 ARG A O 1
ATOM 598 N N . LYS A 1 74 ? -8.731 -23.318 -0.099 1.00 97.25 74 LYS A N 1
ATOM 599 C CA . LYS A 1 74 ? -9.388 -23.875 -1.294 1.00 97.25 74 LYS A CA 1
ATOM 600 C C . LYS A 1 74 ? -8.724 -23.376 -2.576 1.00 97.25 74 LYS A C 1
ATOM 602 O O . LYS A 1 74 ? -8.493 -24.182 -3.470 1.00 97.25 74 LYS A O 1
ATOM 607 N N . GLN A 1 75 ? -8.361 -22.097 -2.627 1.00 96.38 75 GLN A N 1
ATOM 608 C CA . GLN A 1 75 ? -7.635 -21.501 -3.744 1.00 96.38 75 GLN A CA 1
ATOM 609 C C . GLN A 1 75 ? -6.293 -22.213 -3.982 1.00 96.38 75 GLN A C 1
ATOM 611 O O . GLN A 1 75 ? -6.028 -22.662 -5.093 1.00 96.38 75 GLN A O 1
ATOM 616 N N . LYS A 1 76 ? -5.513 -22.456 -2.920 1.00 97.19 76 LYS A N 1
ATOM 617 C CA . LYS A 1 76 ? -4.261 -23.233 -3.002 1.00 97.19 76 LYS A CA 1
ATOM 618 C C . LYS A 1 76 ? -4.471 -24.665 -3.494 1.00 97.19 76 LYS A C 1
ATOM 620 O O . LYS A 1 76 ? -3.666 -25.183 -4.261 1.00 97.19 76 LYS A O 1
ATOM 625 N N . VAL A 1 77 ? -5.546 -25.329 -3.061 1.00 97.56 77 VAL A N 1
ATOM 626 C CA . VAL A 1 77 ? -5.886 -26.676 -3.554 1.00 97.56 77 VAL A CA 1
ATOM 627 C C . VAL A 1 77 ? -6.206 -26.639 -5.049 1.00 97.56 77 VAL A C 1
ATOM 629 O O . VAL A 1 77 ? -5.708 -27.486 -5.784 1.00 97.56 77 VAL A O 1
ATOM 632 N N . ILE A 1 78 ? -6.984 -25.653 -5.508 1.00 96.56 78 ILE A N 1
ATOM 633 C CA . ILE A 1 78 ? -7.293 -25.461 -6.932 1.00 96.56 78 ILE A CA 1
ATOM 634 C C . ILE A 1 78 ? -6.012 -25.225 -7.737 1.00 96.56 78 ILE A C 1
ATOM 636 O O . ILE A 1 78 ? -5.823 -25.864 -8.765 1.00 96.56 78 ILE A O 1
ATOM 640 N N . GLU A 1 79 ? -5.114 -24.360 -7.267 1.00 96.19 79 GLU A N 1
ATOM 641 C CA . GLU A 1 79 ? -3.824 -24.092 -7.917 1.00 96.19 79 GLU A CA 1
ATOM 642 C C . GLU A 1 79 ? -2.964 -25.354 -8.030 1.00 96.19 79 GLU A C 1
ATOM 644 O O . GLU A 1 79 ? -2.478 -25.676 -9.113 1.00 96.19 79 GLU A O 1
ATOM 649 N N . ASN A 1 80 ? -2.846 -26.130 -6.950 1.00 95.81 80 ASN A N 1
ATOM 650 C CA . ASN A 1 80 ? -2.105 -27.391 -6.965 1.00 95.81 80 ASN A CA 1
ATOM 651 C C . ASN A 1 80 ? -2.718 -28.411 -7.935 1.00 95.81 80 ASN A C 1
ATOM 653 O O . ASN A 1 80 ? -1.990 -29.048 -8.694 1.00 95.81 80 ASN A O 1
ATOM 657 N N . LEU A 1 81 ? -4.048 -28.554 -7.942 1.00 96.38 81 LEU A N 1
ATOM 658 C CA . LEU A 1 81 ? -4.743 -29.445 -8.875 1.00 96.38 81 LEU A CA 1
ATOM 659 C C . LEU A 1 81 ? -4.589 -28.981 -10.326 1.00 96.38 81 LEU A C 1
ATOM 661 O O . LEU A 1 81 ? -4.349 -29.811 -11.198 1.00 96.38 81 LEU A O 1
ATOM 665 N N . ASN A 1 82 ? -4.666 -27.674 -10.587 1.00 94.12 82 ASN A N 1
ATOM 666 C CA . ASN A 1 82 ? -4.407 -27.106 -11.907 1.00 94.12 82 ASN A CA 1
ATOM 667 C C . ASN A 1 82 ? -2.986 -27.424 -12.371 1.00 94.12 82 ASN A C 1
ATOM 669 O O . ASN A 1 82 ? -2.820 -27.864 -13.501 1.00 94.12 82 ASN A O 1
ATOM 673 N N . ASN A 1 83 ? -1.978 -27.275 -11.508 1.00 93.56 83 ASN A N 1
ATOM 674 C CA . ASN A 1 83 ? -0.593 -27.605 -11.849 1.00 93.56 83 ASN A CA 1
ATOM 675 C C . ASN A 1 83 ? -0.431 -29.093 -12.189 1.00 93.56 83 ASN A C 1
ATOM 677 O O . ASN A 1 83 ? 0.174 -29.424 -13.205 1.00 93.56 83 ASN A O 1
ATOM 681 N N . ILE A 1 84 ? -1.037 -29.987 -11.399 1.00 93.81 84 ILE A N 1
ATOM 682 C CA . ILE A 1 84 ? -1.040 -31.433 -11.679 1.00 93.81 84 ILE A CA 1
ATOM 683 C C . ILE A 1 84 ? -1.713 -31.726 -13.029 1.00 93.81 84 ILE A C 1
ATOM 685 O O . ILE A 1 84 ? -1.182 -32.496 -13.829 1.00 93.81 84 ILE A O 1
ATOM 689 N N . LEU A 1 85 ? -2.865 -31.104 -13.302 1.00 93.88 85 LEU A N 1
ATOM 690 C CA . LEU A 1 85 ? -3.594 -31.273 -14.561 1.00 93.88 85 LEU A CA 1
ATOM 691 C C . LEU A 1 85 ? -2.818 -30.725 -15.760 1.00 93.88 85 LEU A C 1
ATOM 693 O O . LEU A 1 85 ? -2.798 -31.374 -16.802 1.00 93.88 85 LEU A O 1
ATOM 697 N N . ILE A 1 86 ? -2.168 -29.568 -15.620 1.00 93.25 86 ILE A N 1
ATOM 698 C CA . ILE A 1 86 ? -1.300 -28.994 -16.653 1.00 93.25 86 ILE A CA 1
ATOM 699 C C . ILE A 1 86 ? -0.189 -29.989 -16.976 1.00 93.25 86 ILE A C 1
ATOM 701 O O . ILE A 1 86 ? -0.091 -30.396 -18.129 1.00 93.25 86 ILE A O 1
ATOM 705 N N . SER A 1 87 ? 0.562 -30.468 -15.978 1.00 92.12 87 SER A N 1
ATOM 706 C CA . SER A 1 87 ? 1.633 -31.448 -16.200 1.00 92.12 87 SER A CA 1
ATOM 707 C C . SER A 1 87 ? 1.124 -32.738 -16.856 1.00 92.12 87 SER A C 1
ATOM 709 O O . SER A 1 87 ? 1.759 -33.262 -17.770 1.00 92.12 87 SER A O 1
ATOM 711 N N . ALA A 1 88 ? -0.048 -33.239 -16.451 1.00 93.81 88 ALA A N 1
ATOM 712 C CA . ALA A 1 88 ? -0.640 -34.436 -17.046 1.00 93.81 88 ALA A CA 1
ATOM 713 C C . ALA A 1 88 ? -1.066 -34.221 -18.510 1.00 93.81 88 ALA A C 1
ATOM 715 O O . ALA A 1 88 ? -0.780 -35.060 -19.364 1.00 93.81 88 ALA A O 1
ATOM 716 N N . ILE A 1 89 ? -1.718 -33.097 -18.828 1.00 94.19 89 ILE A N 1
ATOM 717 C CA . ILE A 1 89 ? -2.123 -32.759 -20.201 1.00 94.19 89 ILE A CA 1
ATOM 718 C C . ILE A 1 89 ? -0.889 -32.469 -21.064 1.00 94.19 89 ILE A C 1
ATOM 720 O O . ILE A 1 89 ? -0.850 -32.860 -22.229 1.00 94.19 89 ILE A O 1
ATOM 724 N N . GLU A 1 90 ? 0.153 -31.848 -20.512 1.00 92.31 90 GLU A N 1
ATOM 725 C CA . GLU A 1 90 ? 1.433 -31.662 -21.197 1.00 92.31 90 GLU A CA 1
ATOM 726 C C . GLU A 1 90 ? 2.108 -32.989 -21.534 1.00 92.31 90 GLU A C 1
ATOM 728 O O . GLU A 1 90 ? 2.701 -33.107 -22.606 1.00 92.31 90 GLU A O 1
ATOM 733 N N . GLN A 1 91 ? 1.986 -34.001 -20.677 1.00 93.88 91 GLN A N 1
ATOM 734 C CA . GLN A 1 91 ? 2.600 -35.305 -20.906 1.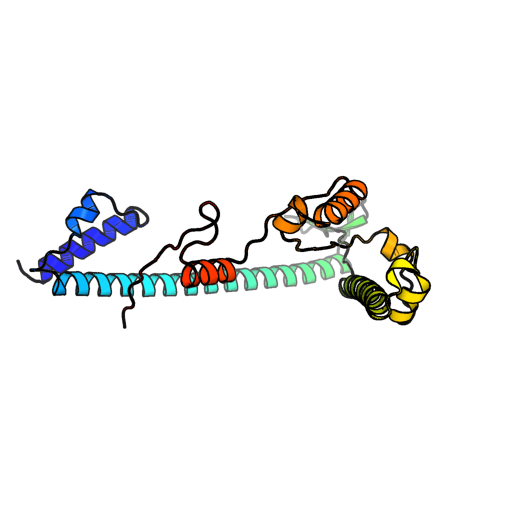00 93.88 91 GLN A CA 1
ATOM 735 C C . GLN A 1 91 ? 1.769 -36.204 -21.835 1.00 93.88 91 GLN A C 1
ATOM 737 O O . GLN A 1 91 ? 2.332 -36.831 -22.732 1.00 93.88 91 GLN A O 1
ATOM 742 N N . PHE A 1 92 ? 0.446 -36.248 -21.656 1.00 93.62 92 PHE A N 1
ATOM 743 C CA . PHE A 1 92 ? -0.426 -37.259 -22.273 1.00 93.62 92 PHE A CA 1
ATOM 744 C C . PHE A 1 92 ? -1.549 -36.698 -23.154 1.00 93.62 92 PHE A C 1
ATOM 746 O O . PHE A 1 92 ? -2.227 -37.469 -23.823 1.00 93.62 92 PHE A O 1
ATOM 753 N N . GLY A 1 93 ? -1.777 -35.384 -23.144 1.00 90.81 93 GLY A N 1
ATOM 754 C CA . GLY A 1 93 ? -2.882 -34.758 -23.866 1.00 90.81 93 GLY A CA 1
ATOM 755 C C . GLY A 1 93 ? -2.690 -34.721 -25.382 1.00 90.81 93 GLY A C 1
ATOM 756 O O . GLY A 1 93 ? -1.569 -34.581 -25.888 1.00 90.81 93 GLY A O 1
ATOM 757 N N . ASP A 1 94 ? -3.815 -34.767 -26.091 1.00 93.00 94 ASP A N 1
ATOM 758 C CA . ASP A 1 94 ? -3.893 -34.600 -27.537 1.00 93.00 94 ASP A CA 1
ATOM 759 C C . ASP A 1 94 ? -3.605 -33.152 -27.945 1.00 93.00 94 ASP A C 1
ATOM 761 O O . ASP A 1 94 ? -3.746 -32.210 -27.163 1.00 93.00 94 ASP A O 1
ATOM 765 N N . ILE A 1 95 ? -3.217 -32.953 -29.205 1.00 90.62 95 ILE A N 1
ATOM 766 C CA . ILE A 1 95 ? -2.890 -31.635 -29.759 1.00 90.62 95 ILE A CA 1
ATOM 767 C C . ILE A 1 95 ? -3.994 -31.214 -30.733 1.00 90.62 95 ILE A C 1
ATOM 769 O O . ILE A 1 95 ? -4.282 -31.908 -31.709 1.00 90.62 95 ILE A O 1
ATOM 773 N N . LYS A 1 96 ? -4.624 -30.056 -30.494 1.00 87.25 96 LYS A N 1
ATOM 774 C CA . LYS A 1 96 ? -5.559 -29.455 -31.463 1.00 87.25 96 LYS A CA 1
ATOM 775 C C . LYS A 1 96 ? -4.805 -28.978 -32.705 1.00 87.25 96 LYS A C 1
ATOM 777 O O . LYS A 1 96 ? -3.618 -28.679 -32.643 1.00 87.25 96 LYS A O 1
ATOM 782 N N . LYS A 1 97 ? -5.522 -28.741 -33.812 1.00 85.25 97 LYS A N 1
ATOM 783 C CA . LYS A 1 97 ? -4.957 -28.102 -35.026 1.00 85.25 97 LYS A CA 1
ATOM 784 C C . LYS A 1 97 ? -4.251 -26.764 -34.746 1.00 85.25 97 LYS A C 1
ATOM 786 O O . LYS A 1 97 ? -3.380 -26.365 -35.504 1.00 85.25 97 LYS A O 1
ATOM 791 N N . THR A 1 98 ? -4.628 -26.082 -33.665 1.00 81.25 98 THR A N 1
ATOM 792 C CA . THR A 1 98 ? -4.049 -24.811 -33.210 1.00 81.25 98 THR A CA 1
ATOM 793 C C . THR A 1 98 ? -2.764 -24.965 -32.382 1.00 81.25 98 THR A C 1
ATOM 795 O O . THR A 1 98 ? -2.231 -23.960 -31.926 1.00 81.25 98 THR A O 1
ATOM 798 N N . GLY A 1 99 ? -2.283 -26.189 -32.134 1.00 82.94 99 GLY A N 1
ATOM 799 C CA . GLY A 1 99 ? -1.096 -26.468 -31.311 1.00 82.94 99 GLY A CA 1
ATOM 800 C C . GLY A 1 99 ? -1.352 -26.528 -29.799 1.00 82.94 99 GLY A C 1
ATOM 801 O O . GLY A 1 99 ? -0.443 -26.840 -29.036 1.00 82.94 99 GLY A O 1
ATOM 802 N N . VAL A 1 100 ? -2.583 -26.266 -29.346 1.00 87.00 100 VAL A N 1
ATOM 803 C CA . VAL A 1 100 ? -2.956 -26.306 -27.921 1.00 87.00 100 VAL A CA 1
ATOM 804 C C . VAL A 1 100 ? -3.195 -27.745 -27.465 1.00 87.00 100 VAL A C 1
ATOM 806 O O . VAL A 1 100 ? -3.992 -28.459 -28.085 1.00 87.00 100 VAL A O 1
ATOM 809 N N . LYS A 1 101 ? -2.558 -28.141 -26.355 1.00 91.94 101 LYS A N 1
ATOM 810 C CA . LYS A 1 101 ? -2.794 -29.437 -25.710 1.00 91.94 101 LYS A CA 1
ATOM 811 C C . LYS A 1 101 ? -4.104 -29.468 -24.927 1.00 91.94 101 LYS A C 1
ATOM 813 O O . LYS A 1 101 ? -4.481 -28.491 -24.270 1.00 91.94 101 LYS A O 1
ATOM 818 N N . TYR A 1 102 ? -4.804 -30.592 -25.016 1.00 93.56 102 TYR A N 1
ATOM 819 C CA . TYR A 1 102 ? -6.099 -30.798 -24.380 1.00 93.56 102 TYR A CA 1
ATOM 820 C C . TYR A 1 102 ? -6.345 -32.268 -24.028 1.00 93.56 102 TYR A C 1
ATOM 822 O O . TYR A 1 102 ? -5.664 -33.164 -24.516 1.00 93.56 102 TYR A O 1
ATOM 830 N N . LEU A 1 103 ? -7.347 -32.493 -23.185 1.00 95.06 103 LEU A N 1
ATOM 831 C CA . LEU A 1 103 ? -7.932 -33.794 -22.893 1.00 95.06 103 LEU A CA 1
ATOM 832 C C . LEU A 1 103 ? -9.442 -33.699 -23.119 1.00 95.06 103 LEU A C 1
ATOM 834 O O . LEU A 1 103 ? -10.101 -32.850 -22.514 1.00 95.06 103 LEU A O 1
ATOM 838 N N . ASP A 1 104 ? -9.974 -34.571 -23.970 1.00 93.06 104 ASP A N 1
ATOM 839 C CA . ASP A 1 104 ? -11.409 -34.834 -24.079 1.00 93.06 104 ASP A CA 1
ATOM 840 C C . ASP A 1 104 ? -11.724 -36.121 -23.311 1.00 93.06 104 ASP A C 1
ATOM 842 O O . ASP A 1 104 ? -11.157 -37.177 -23.590 1.00 93.06 104 ASP A O 1
ATOM 846 N N . TYR A 1 105 ? -12.590 -36.020 -22.307 1.00 92.88 105 TYR A N 1
ATOM 847 C CA . TYR A 1 105 ? -13.018 -37.152 -21.482 1.00 92.88 105 TYR A CA 1
ATOM 848 C C . TYR A 1 105 ? -14.500 -37.502 -21.712 1.00 92.88 105 TYR A C 1
ATOM 850 O O . TYR A 1 105 ? -15.142 -38.131 -20.871 1.00 92.88 105 TYR A O 1
ATOM 858 N N . GLY A 1 106 ? -15.060 -37.096 -22.857 1.00 92.81 106 GLY A N 1
ATOM 859 C CA . GLY A 1 106 ? -16.384 -37.469 -23.356 1.00 92.81 106 GLY A CA 1
ATOM 860 C C . GLY A 1 106 ? -17.509 -36.531 -22.920 1.00 92.81 106 GLY A C 1
ATOM 861 O O . GLY A 1 106 ? -18.317 -36.116 -23.747 1.00 92.81 106 GLY A O 1
ATOM 862 N N . THR A 1 107 ? -17.572 -36.169 -21.637 1.00 94.38 107 THR A N 1
ATOM 863 C CA . THR A 1 107 ? -18.574 -35.211 -21.117 1.00 94.38 107 THR A CA 1
ATOM 864 C C . THR A 1 107 ? -18.066 -33.772 -21.069 1.00 94.38 107 THR A C 1
ATOM 866 O O . THR A 1 107 ? -18.844 -32.851 -20.822 1.00 94.38 107 THR A O 1
ATOM 869 N N . GLY A 1 108 ? -16.775 -33.561 -21.320 1.00 91.94 108 GLY A N 1
ATOM 870 C CA . GLY A 1 108 ? -16.157 -32.248 -21.311 1.00 91.94 108 GLY A CA 1
ATOM 871 C C . GLY A 1 108 ? -14.729 -32.270 -21.840 1.00 91.94 108 GLY A C 1
ATOM 872 O O . GLY A 1 108 ? -14.128 -33.323 -22.053 1.00 91.94 108 GLY A O 1
ATOM 873 N N . ILE A 1 109 ? -14.191 -31.068 -22.038 1.00 91.06 109 ILE A N 1
ATOM 874 C CA . ILE A 1 109 ? -12.845 -30.848 -22.566 1.00 91.06 109 ILE A CA 1
ATOM 875 C C . ILE A 1 109 ? -12.075 -29.946 -21.603 1.00 91.06 109 ILE A C 1
ATOM 877 O O . ILE A 1 109 ? -12.551 -28.867 -21.251 1.00 91.06 109 ILE A O 1
ATOM 881 N N . VAL A 1 110 ? -10.859 -30.352 -21.231 1.00 92.25 110 VAL A N 1
ATOM 882 C CA . VAL A 1 110 ? -9.885 -29.492 -20.540 1.00 92.25 110 VAL A CA 1
ATOM 883 C C . VAL A 1 110 ? -8.776 -29.130 -21.516 1.00 92.25 110 VAL A C 1
ATOM 885 O O . VAL A 1 110 ? -8.184 -30.010 -22.130 1.00 92.25 110 VAL A O 1
ATOM 888 N N . SER A 1 111 ? -8.467 -27.844 -21.669 1.00 91.50 111 SER A N 1
ATOM 889 C CA . SER A 1 111 ? -7.352 -27.381 -22.505 1.00 91.50 111 SER A CA 1
ATOM 890 C C . SER A 1 111 ? -6.451 -26.420 -21.752 1.00 91.50 111 SER A C 1
ATOM 892 O O . SER A 1 111 ? -6.942 -25.602 -20.974 1.00 91.50 111 SER A O 1
ATOM 894 N N . ILE A 1 112 ? -5.152 -26.465 -22.045 1.00 89.44 112 ILE A N 1
ATOM 895 C CA . ILE A 1 112 ? -4.186 -25.529 -21.469 1.00 89.44 112 ILE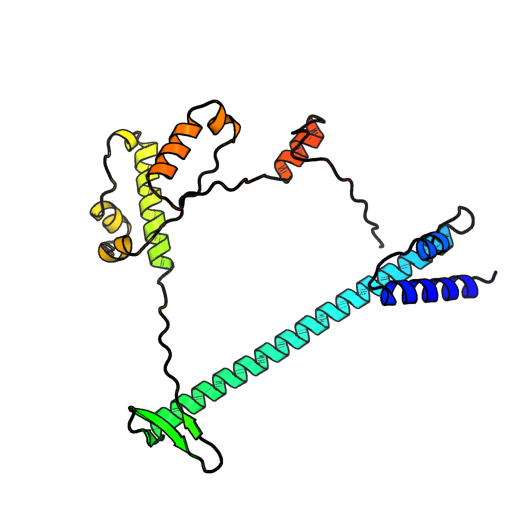 A CA 1
ATOM 896 C C . ILE A 1 112 ? -4.371 -24.160 -22.125 1.00 89.44 112 ILE A C 1
ATOM 898 O O . ILE A 1 112 ? -4.309 -24.022 -23.347 1.00 89.44 112 ILE A O 1
ATOM 902 N N . ARG A 1 113 ? -4.581 -23.127 -21.307 1.00 85.00 113 ARG A N 1
ATOM 903 C CA . ARG A 1 113 ? -4.556 -21.733 -21.752 1.00 85.00 113 ARG A CA 1
ATOM 904 C C . ARG A 1 113 ? -3.177 -21.152 -21.470 1.00 85.00 113 ARG A C 1
ATOM 906 O O . ARG A 1 113 ? -2.739 -21.148 -20.328 1.00 85.00 113 ARG A O 1
ATOM 913 N N . GLN A 1 114 ? -2.531 -20.610 -22.497 1.00 78.38 114 GLN A N 1
ATOM 914 C CA . GLN A 1 114 ? -1.291 -19.856 -22.338 1.00 78.38 114 GLN A CA 1
ATOM 915 C C . GLN A 1 114 ? -1.607 -18.366 -22.189 1.00 78.38 114 GLN A C 1
ATOM 917 O O . GLN A 1 114 ? -2.307 -17.781 -23.017 1.00 78.38 114 GLN A O 1
ATOM 922 N N . THR A 1 115 ? -1.083 -17.748 -21.137 1.00 80.88 115 THR A N 1
ATOM 923 C CA . THR A 1 115 ? -1.091 -16.295 -20.935 1.00 80.88 115 THR A CA 1
ATOM 924 C C . THR A 1 115 ? 0.346 -15.816 -20.826 1.00 80.88 115 THR A C 1
ATOM 926 O O . THR A 1 115 ? 1.152 -16.447 -20.148 1.00 80.88 115 THR A O 1
ATOM 929 N N . LYS A 1 116 ? 0.672 -14.705 -21.486 1.00 80.06 116 LYS A N 1
ATOM 930 C CA . LYS A 1 116 ? 1.971 -14.048 -21.331 1.00 80.06 116 LYS A CA 1
ATOM 931 C C . LYS A 1 116 ? 1.829 -12.961 -20.273 1.00 80.06 116 LYS A C 1
ATOM 933 O O . LYS A 1 116 ? 0.985 -12.082 -20.423 1.00 80.06 116 LYS A O 1
ATOM 938 N N . ALA A 1 117 ? 2.636 -13.047 -19.227 1.00 75.75 117 ALA A N 1
ATOM 939 C CA . ALA A 1 117 ? 2.829 -11.986 -18.251 1.00 75.75 117 ALA A CA 1
ATOM 940 C C . ALA A 1 117 ? 4.293 -11.544 -18.328 1.00 75.75 117 ALA A C 1
ATOM 942 O O . ALA A 1 117 ? 5.170 -12.370 -18.582 1.00 75.75 117 ALA A O 1
ATOM 943 N N . VAL A 1 118 ? 4.543 -10.251 -18.146 1.00 82.31 118 VAL A N 1
ATOM 944 C CA . VAL A 1 118 ? 5.897 -9.704 -18.041 1.00 82.31 118 VAL A CA 1
ATOM 945 C C . VAL A 1 118 ? 6.161 -9.463 -16.562 1.00 82.31 118 VAL A C 1
ATOM 947 O O . VAL A 1 118 ? 5.390 -8.760 -15.912 1.00 82.31 118 VAL A O 1
ATOM 950 N N . SER A 1 119 ? 7.213 -10.078 -16.029 1.00 80.56 119 SER A N 1
ATOM 951 C CA . SER A 1 119 ? 7.735 -9.779 -14.696 1.00 80.56 119 SER A CA 1
ATOM 952 C C . SER A 1 119 ? 8.817 -8.713 -14.817 1.00 80.56 119 SER A C 1
ATOM 954 O O . SER A 1 119 ? 9.726 -8.858 -15.634 1.00 80.56 119 SER A O 1
ATOM 956 N N . VAL A 1 120 ? 8.717 -7.664 -14.011 1.00 86.81 120 VAL A N 1
ATOM 957 C CA . VAL A 1 120 ? 9.705 -6.583 -13.946 1.00 86.81 120 VAL A CA 1
ATOM 958 C C . VAL A 1 120 ? 10.734 -6.914 -12.863 1.00 86.81 120 VAL A C 1
ATOM 960 O O . VAL A 1 120 ? 10.396 -7.546 -11.863 1.00 86.81 120 VAL A O 1
ATOM 963 N N . ASN A 1 121 ? 11.994 -6.528 -13.073 1.00 88.06 121 ASN A N 1
ATOM 964 C CA . ASN A 1 121 ? 13.043 -6.671 -12.068 1.00 88.06 121 ASN A CA 1
ATOM 965 C C . ASN A 1 121 ? 13.106 -5.410 -11.191 1.00 88.06 121 ASN A C 1
ATOM 967 O O . ASN A 1 121 ? 13.837 -4.466 -11.489 1.00 88.06 121 ASN A O 1
ATOM 971 N N . ASP A 1 122 ? 12.324 -5.404 -10.112 1.00 89.06 122 ASP A N 1
ATOM 972 C CA . ASP A 1 122 ? 12.225 -4.259 -9.199 1.00 89.06 122 ASP A CA 1
ATOM 973 C C . ASP A 1 122 ? 13.555 -3.924 -8.504 1.00 89.06 122 ASP A C 1
ATOM 975 O O . ASP A 1 122 ? 13.796 -2.770 -8.150 1.00 89.06 122 ASP A O 1
ATOM 979 N N . GLU A 1 123 ? 14.435 -4.913 -8.319 1.00 89.06 123 GLU A N 1
ATOM 980 C CA . GLU A 1 123 ? 15.745 -4.712 -7.696 1.00 89.06 123 GLU A CA 1
ATOM 981 C C . GLU A 1 123 ? 16.659 -3.877 -8.594 1.00 89.06 123 GLU A C 1
ATOM 983 O O . GLU A 1 123 ? 17.227 -2.891 -8.132 1.00 89.06 123 GLU A O 1
ATOM 988 N N . VAL A 1 124 ? 16.721 -4.193 -9.892 1.00 87.56 124 VAL A N 1
ATOM 989 C CA . VAL A 1 124 ? 17.493 -3.400 -10.865 1.00 87.56 124 VAL A CA 1
ATOM 990 C C . VAL A 1 124 ? 16.927 -1.986 -10.986 1.00 87.56 124 VAL A C 1
ATOM 992 O O . VAL A 1 124 ? 17.691 -1.025 -10.930 1.00 87.56 124 VAL A O 1
ATOM 995 N N . LEU A 1 125 ? 15.599 -1.834 -11.067 1.00 90.31 125 LEU A N 1
ATOM 996 C CA . LEU A 1 125 ? 14.964 -0.510 -11.112 1.00 90.31 125 LEU A CA 1
ATOM 997 C C . LEU A 1 125 ? 15.315 0.341 -9.889 1.00 90.31 125 LEU A C 1
ATOM 999 O O . LEU A 1 125 ? 15.619 1.529 -10.015 1.00 90.31 125 LEU A O 1
ATOM 1003 N N . LYS A 1 126 ? 15.296 -0.270 -8.702 1.00 91.25 126 LYS A N 1
ATOM 1004 C CA . LYS A 1 126 ? 15.673 0.399 -7.460 1.00 91.25 126 LYS A CA 1
ATOM 1005 C C . LYS A 1 126 ? 17.152 0.773 -7.454 1.00 91.25 126 LYS A C 1
ATOM 1007 O O . LYS A 1 126 ? 17.473 1.896 -7.078 1.00 91.25 126 LYS A O 1
ATOM 1012 N N . SER A 1 127 ? 18.032 -0.123 -7.890 1.00 90.25 127 SER A N 1
ATOM 1013 C CA . SER A 1 127 ? 19.469 0.147 -7.967 1.00 90.25 127 SER A CA 1
ATOM 1014 C C . SER A 1 127 ? 19.779 1.292 -8.932 1.00 90.25 127 SER A C 1
ATOM 1016 O O . SER A 1 127 ? 20.552 2.174 -8.572 1.00 90.25 127 SER A O 1
ATOM 1018 N N . ILE A 1 128 ? 19.122 1.355 -10.099 1.00 91.31 128 ILE A N 1
ATOM 1019 C CA . ILE A 1 128 ? 19.239 2.488 -11.035 1.00 91.31 128 ILE A CA 1
ATOM 1020 C C . ILE A 1 128 ? 18.827 3.798 -10.351 1.00 91.31 128 ILE A C 1
ATOM 1022 O O . ILE A 1 128 ? 19.557 4.786 -10.419 1.00 91.31 128 ILE A O 1
ATOM 1026 N N . ALA A 1 129 ? 17.676 3.810 -9.668 1.00 92.38 129 ALA A N 1
ATOM 1027 C CA . ALA A 1 129 ? 17.204 4.995 -8.955 1.00 92.38 129 ALA A CA 1
ATOM 1028 C C . ALA A 1 129 ? 18.188 5.439 -7.857 1.00 92.38 129 ALA A C 1
ATOM 1030 O O . ALA A 1 129 ? 18.487 6.627 -7.760 1.00 92.38 129 ALA A O 1
ATOM 1031 N N . CYS A 1 130 ? 18.723 4.496 -7.074 1.00 91.81 130 CYS A N 1
ATOM 1032 C CA . CYS A 1 130 ? 19.728 4.769 -6.046 1.00 91.81 130 CYS A CA 1
ATOM 1033 C C . CYS A 1 130 ? 21.029 5.315 -6.642 1.00 91.81 130 CYS A C 1
ATOM 1035 O O . CYS A 1 130 ? 21.514 6.334 -6.172 1.00 91.81 130 CYS A O 1
ATOM 1037 N N . ALA A 1 131 ? 21.557 4.709 -7.708 1.00 92.06 131 ALA A N 1
ATOM 1038 C CA . ALA A 1 131 ? 22.790 5.172 -8.343 1.00 92.06 131 ALA A CA 1
ATOM 1039 C C . ALA A 1 131 ? 22.654 6.603 -8.897 1.00 92.06 131 ALA A C 1
ATOM 1041 O O . ALA A 1 131 ? 23.580 7.410 -8.789 1.00 92.06 131 ALA A O 1
ATOM 1042 N N . ILE A 1 132 ? 21.485 6.942 -9.454 1.00 92.06 132 ILE A N 1
ATOM 1043 C CA . ILE A 1 132 ? 21.170 8.308 -9.895 1.00 92.06 132 ILE A CA 1
ATOM 1044 C C . ILE A 1 132 ? 21.121 9.272 -8.702 1.00 92.06 132 ILE A C 1
ATOM 1046 O O . ILE A 1 132 ? 21.734 10.338 -8.771 1.00 92.06 132 ILE A O 1
ATOM 1050 N N . ASP A 1 133 ? 20.426 8.909 -7.621 1.00 92.12 133 ASP A N 1
ATOM 1051 C CA . ASP A 1 133 ? 20.313 9.740 -6.415 1.00 92.12 133 ASP A CA 1
ATOM 1052 C C . ASP A 1 133 ? 21.681 9.980 -5.760 1.00 92.12 133 ASP A C 1
ATOM 1054 O O . ASP A 1 133 ? 22.059 11.128 -5.529 1.00 92.12 133 ASP A O 1
ATOM 1058 N N . ASP A 1 134 ? 22.476 8.923 -5.581 1.00 90.50 134 ASP A N 1
ATOM 1059 C CA . ASP A 1 134 ? 23.833 8.987 -5.034 1.00 90.50 134 ASP A CA 1
ATOM 1060 C C . ASP A 1 134 ? 24.733 9.893 -5.881 1.00 90.50 134 ASP A C 1
ATOM 1062 O O . ASP A 1 134 ? 25.473 10.722 -5.347 1.00 90.50 134 ASP A O 1
ATOM 1066 N N . THR A 1 135 ? 24.634 9.802 -7.210 1.00 91.00 135 THR A N 1
ATOM 1067 C CA . THR A 1 135 ? 25.401 10.668 -8.116 1.00 91.00 135 THR A CA 1
ATOM 1068 C C . THR A 1 135 ? 24.981 12.131 -7.973 1.00 91.00 135 THR A C 1
ATOM 1070 O O . THR A 1 135 ? 25.831 13.024 -7.908 1.00 91.00 135 THR A O 1
ATOM 1073 N N . ILE A 1 136 ? 23.677 12.416 -7.909 1.00 91.19 136 ILE A N 1
ATOM 1074 C CA . ILE A 1 136 ? 23.165 13.782 -7.727 1.00 91.19 136 ILE A CA 1
ATOM 1075 C C . ILE A 1 136 ? 23.597 14.333 -6.364 1.00 91.19 136 ILE A C 1
ATOM 1077 O O . ILE A 1 136 ? 24.048 15.479 -6.276 1.00 91.19 136 ILE A O 1
ATOM 1081 N N . LEU A 1 137 ? 23.493 13.529 -5.306 1.00 90.81 137 LEU A N 1
ATOM 1082 C CA . LEU A 1 137 ? 23.861 13.921 -3.952 1.00 90.81 137 LEU A CA 1
ATOM 1083 C C . LEU A 1 137 ? 25.364 14.176 -3.836 1.00 90.81 137 LEU A C 1
ATOM 1085 O O . LEU A 1 137 ? 25.754 15.221 -3.321 1.00 90.81 137 LEU A O 1
ATOM 1089 N N . TYR A 1 138 ? 26.194 13.299 -4.399 1.00 89.88 138 TYR A N 1
ATOM 1090 C CA . TYR A 1 138 ? 27.638 13.498 -4.469 1.00 89.88 138 TYR A CA 1
ATOM 1091 C C . TYR A 1 138 ? 27.981 14.830 -5.147 1.00 89.88 138 TYR A C 1
ATOM 1093 O O . TYR A 1 138 ? 28.728 15.641 -4.596 1.00 89.88 138 TYR A O 1
ATOM 1101 N N . ASN A 1 139 ? 27.389 15.116 -6.310 1.00 90.12 139 ASN A N 1
ATOM 1102 C CA . ASN A 1 139 ? 27.621 16.384 -7.006 1.00 90.12 139 ASN A CA 1
ATOM 1103 C C . ASN A 1 139 ? 27.125 17.587 -6.193 1.00 90.12 139 ASN A C 1
ATOM 1105 O O . ASN A 1 139 ? 27.759 18.641 -6.196 1.00 90.12 139 ASN A O 1
ATOM 1109 N N . LYS A 1 140 ? 26.019 17.447 -5.458 1.00 91.25 140 LYS A N 1
ATOM 1110 C CA . LYS A 1 140 ? 25.509 18.491 -4.562 1.00 91.25 140 LYS A CA 1
ATOM 1111 C C . LYS A 1 140 ? 26.479 18.789 -3.426 1.00 91.25 140 LYS A C 1
ATOM 1113 O O . LYS A 1 140 ? 26.800 19.951 -3.195 1.00 91.25 140 LYS A O 1
ATOM 1118 N N . GLU A 1 141 ? 26.946 17.758 -2.732 1.00 92.88 141 GLU A N 1
ATOM 1119 C CA . GLU A 1 141 ? 27.868 17.880 -1.598 1.00 92.88 141 GLU A CA 1
ATOM 1120 C C . GLU A 1 141 ? 29.211 18.491 -2.014 1.00 92.88 141 GLU A C 1
ATOM 1122 O O . GLU A 1 141 ? 29.812 19.253 -1.257 1.00 92.88 141 GLU A O 1
ATOM 1127 N N . ASN A 1 142 ? 29.636 18.233 -3.252 1.00 91.69 142 ASN A N 1
ATOM 1128 C CA . ASN A 1 142 ? 30.855 18.790 -3.829 1.00 91.69 142 ASN A CA 1
ATOM 1129 C C . ASN A 1 142 ? 30.645 20.137 -4.554 1.00 91.69 142 ASN A C 1
ATOM 1131 O O . ASN A 1 142 ? 31.598 20.675 -5.113 1.00 91.69 142 ASN A O 1
ATOM 1135 N N . ASN A 1 143 ? 29.437 20.721 -4.522 1.00 90.69 143 ASN A N 1
ATOM 1136 C CA . ASN A 1 143 ? 29.068 21.957 -5.239 1.00 90.69 143 ASN A CA 1
ATOM 1137 C C . ASN A 1 143 ? 29.331 21.900 -6.759 1.00 90.69 143 ASN A C 1
ATOM 1139 O O . ASN A 1 143 ? 29.696 22.895 -7.382 1.00 90.69 143 ASN A O 1
ATOM 1143 N N . GLN A 1 144 ? 29.154 20.723 -7.355 1.00 90.06 144 GLN A N 1
ATOM 1144 C CA . GLN A 1 144 ? 29.381 20.436 -8.773 1.00 90.06 144 GLN A CA 1
ATOM 1145 C C . GLN A 1 144 ? 28.087 20.357 -9.594 1.00 90.06 144 GLN A C 1
ATOM 1147 O O . GLN A 1 144 ? 28.166 20.195 -10.807 1.00 90.06 144 GLN A O 1
ATOM 1152 N N . LEU A 1 145 ? 26.905 20.507 -8.979 1.00 85.88 145 LEU A N 1
ATOM 1153 C CA . LEU A 1 145 ? 25.621 20.438 -9.697 1.00 85.88 145 LEU A CA 1
ATOM 1154 C C . LEU A 1 145 ? 25.533 21.415 -10.876 1.00 85.88 145 LEU A C 1
ATOM 1156 O O . LEU A 1 145 ? 25.069 21.031 -11.940 1.00 85.88 145 LEU A O 1
ATOM 1160 N N . ASP A 1 146 ? 26.014 22.647 -10.704 1.00 86.81 146 ASP A N 1
ATOM 1161 C CA . ASP A 1 146 ? 25.979 23.669 -11.760 1.00 86.81 146 ASP A CA 1
ATOM 1162 C C . ASP A 1 146 ? 27.094 23.488 -12.809 1.00 86.81 146 ASP A C 1
ATOM 1164 O O . ASP A 1 146 ? 27.117 24.186 -13.821 1.00 86.81 146 ASP A O 1
ATOM 1168 N N . ALA A 1 147 ? 28.045 22.579 -12.560 1.00 84.81 147 ALA A N 1
ATOM 1169 C CA . ALA A 1 147 ? 29.180 22.302 -13.438 1.00 84.81 147 ALA A CA 1
ATOM 1170 C C . ALA A 1 147 ? 28.942 21.104 -14.374 1.00 84.81 147 ALA A C 1
ATOM 1172 O O . ALA A 1 147 ? 29.767 20.854 -15.255 1.00 84.81 147 ALA A O 1
ATOM 1173 N N . ILE A 1 148 ? 27.847 20.361 -14.183 1.00 81.69 148 ILE A N 1
ATOM 1174 C CA . ILE A 1 148 ? 27.492 19.190 -14.987 1.00 81.69 148 ILE A CA 1
ATOM 1175 C C . ILE A 1 148 ? 26.253 19.477 -15.842 1.00 81.69 148 ILE A C 1
ATOM 1177 O O . ILE A 1 148 ? 25.213 19.891 -15.340 1.00 81.69 148 ILE A O 1
ATOM 1181 N N . ASP A 1 149 ? 26.346 19.217 -17.147 1.00 81.50 149 ASP A N 1
ATOM 1182 C CA . ASP A 1 149 ? 25.214 19.411 -18.069 1.00 81.50 149 ASP A CA 1
ATOM 1183 C C . ASP A 1 149 ? 24.216 18.242 -18.023 1.00 81.50 149 ASP A C 1
ATOM 1185 O O . ASP A 1 149 ? 23.020 18.408 -18.267 1.00 81.50 149 ASP A O 1
ATOM 1189 N N . ARG A 1 150 ? 24.712 17.027 -17.756 1.00 83.94 150 ARG A N 1
ATOM 1190 C CA . ARG A 1 150 ? 23.929 15.786 -17.689 1.00 83.94 150 ARG A CA 1
ATOM 1191 C C . ARG A 1 150 ? 24.663 14.715 -16.890 1.00 83.94 150 ARG A C 1
ATOM 1193 O O . ARG A 1 150 ? 25.890 14.726 -16.826 1.00 83.94 150 ARG A O 1
ATOM 1200 N N . LEU A 1 151 ? 23.910 13.752 -16.364 1.00 87.31 151 LEU A N 1
ATOM 1201 C CA . LEU A 1 151 ? 24.485 12.527 -15.810 1.00 87.31 151 LEU A CA 1
ATOM 1202 C C . LEU A 1 151 ? 25.067 11.652 -16.928 1.00 87.31 151 LEU A C 1
ATOM 1204 O O . LEU A 1 151 ? 24.547 11.622 -18.047 1.00 87.31 151 LEU A O 1
ATOM 1208 N N . ASN A 1 152 ? 26.146 10.944 -16.609 1.00 86.12 152 ASN A N 1
ATOM 1209 C CA . ASN A 1 152 ? 26.831 10.029 -17.511 1.00 86.12 152 ASN A CA 1
ATOM 1210 C C . ASN A 1 152 ? 26.416 8.582 -17.206 1.00 86.12 152 ASN A C 1
ATOM 1212 O O . ASN A 1 152 ? 26.521 8.130 -16.066 1.00 86.12 152 ASN A O 1
ATOM 1216 N N . ILE A 1 153 ? 25.950 7.860 -18.228 1.00 85.50 153 ILE A N 1
ATOM 1217 C CA . ILE A 1 153 ? 25.507 6.465 -18.092 1.00 85.50 153 ILE A CA 1
ATOM 1218 C C . ILE A 1 153 ? 26.670 5.554 -17.692 1.00 85.50 153 ILE A C 1
ATOM 1220 O O . ILE A 1 153 ? 26.453 4.637 -16.906 1.00 85.50 153 ILE A O 1
ATOM 1224 N N . ASP A 1 154 ? 27.895 5.826 -18.147 1.00 85.75 154 ASP A N 1
ATOM 1225 C CA . ASP A 1 154 ? 29.065 5.010 -17.799 1.00 85.75 154 ASP A CA 1
ATOM 1226 C C . ASP A 1 154 ? 29.392 5.100 -16.300 1.00 85.75 154 ASP A C 1
ATOM 1228 O O . ASP A 1 154 ? 29.742 4.100 -15.667 1.00 85.75 154 ASP A O 1
ATOM 1232 N N . ASP A 1 155 ? 29.217 6.284 -15.708 1.00 83.69 155 ASP A N 1
ATOM 1233 C CA . ASP A 1 155 ? 29.442 6.507 -14.277 1.00 83.69 155 ASP A CA 1
ATOM 1234 C C . ASP A 1 155 ? 28.360 5.798 -13.446 1.00 83.69 155 ASP A C 1
ATOM 1236 O O . ASP A 1 155 ? 28.671 5.114 -12.471 1.00 83.69 155 ASP A O 1
ATOM 1240 N N . ILE A 1 156 ? 27.096 5.865 -13.885 1.00 87.62 156 ILE A N 1
ATOM 1241 C CA . ILE A 1 156 ? 25.982 5.133 -13.259 1.00 87.62 156 ILE A CA 1
ATOM 1242 C C . ILE A 1 156 ? 26.203 3.616 -13.377 1.00 87.62 156 ILE A C 1
ATOM 1244 O O . ILE A 1 156 ? 26.080 2.891 -12.393 1.00 87.62 156 ILE A O 1
ATOM 1248 N N . THR A 1 157 ? 26.588 3.131 -14.557 1.00 87.81 157 THR A N 1
ATOM 1249 C CA . THR A 1 157 ? 26.882 1.712 -14.824 1.00 87.81 157 THR A CA 1
ATOM 1250 C C . THR A 1 157 ? 28.033 1.208 -13.954 1.00 87.81 157 THR A C 1
ATOM 1252 O O . THR A 1 157 ? 27.991 0.085 -13.455 1.00 87.81 157 THR A O 1
ATOM 1255 N N . SER A 1 158 ? 29.038 2.052 -13.708 1.00 86.81 158 SER A N 1
ATOM 1256 C CA . SER A 1 158 ? 30.159 1.739 -12.816 1.00 86.81 158 SER A CA 1
ATOM 1257 C C . SER A 1 158 ? 29.719 1.574 -11.357 1.00 86.81 158 SER A C 1
ATOM 1259 O O . SER A 1 158 ? 30.213 0.676 -10.676 1.00 86.81 158 SER A O 1
ATOM 1261 N N . ILE A 1 159 ? 28.767 2.389 -10.882 1.00 85.50 159 ILE A N 1
ATOM 1262 C CA . ILE A 1 159 ? 28.156 2.244 -9.545 1.00 85.50 159 ILE A CA 1
ATOM 1263 C C . ILE A 1 159 ? 27.363 0.934 -9.449 1.00 85.50 159 ILE A C 1
ATOM 1265 O O . ILE A 1 159 ? 27.377 0.274 -8.414 1.00 85.50 159 ILE A O 1
ATOM 1269 N N . LEU A 1 160 ? 26.721 0.522 -10.543 1.00 86.81 160 LEU A N 1
ATOM 1270 C CA . LEU A 1 160 ? 25.968 -0.731 -10.653 1.00 86.81 160 LEU A CA 1
ATOM 1271 C C . LEU A 1 160 ? 26.847 -1.958 -10.946 1.00 86.81 160 LEU A C 1
ATOM 1273 O O . LEU A 1 160 ? 26.362 -2.938 -11.507 1.00 86.81 160 LEU A O 1
ATOM 1277 N N . GLU A 1 161 ? 28.139 -1.911 -10.612 1.00 87.06 161 GLU A N 1
ATOM 1278 C CA . GLU A 1 161 ? 29.091 -3.015 -10.806 1.00 87.06 161 GLU A CA 1
ATOM 1279 C C . GLU A 1 161 ? 29.184 -3.519 -12.265 1.00 87.06 161 GLU A C 1
ATOM 1281 O O . GLU A 1 161 ? 29.520 -4.675 -12.524 1.00 87.06 161 GLU A O 1
ATOM 1286 N N . GLY A 1 162 ? 28.913 -2.648 -13.243 1.00 76.19 162 GLY A N 1
ATOM 1287 C CA . GLY A 1 162 ? 29.012 -2.966 -14.669 1.00 76.19 162 GLY A CA 1
ATOM 1288 C C . GLY A 1 162 ? 27.767 -3.616 -15.280 1.00 76.19 162 GLY A C 1
ATOM 1289 O O . GLY A 1 162 ? 27.853 -4.150 -16.387 1.00 76.19 162 GLY A O 1
ATOM 1290 N N . ILE A 1 163 ? 26.615 -3.586 -14.599 1.00 82.69 163 ILE A N 1
ATOM 1291 C CA . ILE A 1 163 ? 25.330 -3.970 -15.202 1.00 82.69 163 ILE A CA 1
ATOM 1292 C C . ILE A 1 163 ? 25.003 -2.982 -16.331 1.00 82.69 163 ILE A C 1
ATOM 1294 O O . ILE A 1 163 ? 24.804 -1.798 -16.077 1.00 82.69 163 ILE A O 1
ATOM 1298 N N . ALA A 1 164 ? 24.935 -3.468 -17.574 1.00 83.88 164 ALA A N 1
ATOM 1299 C CA . ALA A 1 164 ? 24.553 -2.650 -18.723 1.00 83.88 164 ALA A CA 1
ATOM 1300 C C . ALA A 1 164 ? 23.070 -2.263 -18.630 1.00 83.88 164 ALA A C 1
ATOM 1302 O O . ALA A 1 164 ? 22.212 -3.143 -18.591 1.00 83.88 164 ALA A O 1
ATOM 1303 N N . ILE A 1 165 ? 22.789 -0.959 -18.601 1.00 85.12 165 ILE A N 1
ATOM 1304 C CA . ILE A 1 165 ? 21.443 -0.403 -18.382 1.00 85.12 165 ILE A CA 1
ATOM 1305 C C . ILE A 1 165 ? 20.971 0.511 -19.519 1.00 85.12 165 ILE A C 1
ATOM 1307 O O . ILE A 1 165 ? 19.923 1.139 -19.394 1.00 85.12 165 ILE A O 1
ATOM 1311 N N . ASP A 1 166 ? 21.720 0.616 -20.619 1.00 85.69 166 ASP A N 1
ATOM 1312 C CA . ASP A 1 166 ? 21.450 1.555 -21.716 1.00 85.69 166 ASP A CA 1
ATOM 1313 C C . ASP A 1 166 ? 20.028 1.435 -22.280 1.00 85.69 166 ASP A C 1
ATOM 1315 O O . ASP A 1 166 ? 19.339 2.439 -22.457 1.00 85.69 166 ASP A O 1
ATOM 1319 N N . ASP A 1 167 ? 19.560 0.208 -22.511 1.00 84.44 167 ASP A N 1
ATOM 1320 C CA . ASP A 1 167 ? 18.192 -0.045 -22.974 1.00 84.44 167 ASP A CA 1
ATOM 1321 C C . ASP A 1 167 ? 17.167 0.073 -21.830 1.00 84.44 167 ASP A C 1
ATOM 1323 O O . ASP A 1 167 ? 16.039 0.531 -22.039 1.00 84.44 167 ASP A O 1
ATOM 1327 N N . ASP A 1 168 ? 17.555 -0.285 -20.603 1.00 86.62 168 ASP A N 1
ATOM 1328 C CA . ASP A 1 168 ? 16.676 -0.250 -19.429 1.00 86.62 168 ASP A CA 1
ATOM 1329 C C . ASP A 1 168 ? 16.252 1.185 -19.093 1.00 86.62 168 ASP A C 1
ATOM 1331 O O . ASP A 1 168 ? 15.076 1.446 -18.812 1.00 86.62 168 ASP A O 1
ATOM 1335 N N . VAL A 1 169 ? 17.177 2.148 -19.179 1.00 84.69 169 VAL A N 1
ATOM 1336 C CA . VAL A 1 169 ? 16.880 3.565 -18.913 1.00 84.69 169 VAL A CA 1
ATOM 1337 C C . VAL A 1 169 ? 15.945 4.179 -19.958 1.00 84.69 169 VAL A C 1
ATOM 1339 O O . VAL A 1 169 ? 15.191 5.092 -19.624 1.00 84.69 169 VAL A O 1
ATOM 1342 N N . LEU A 1 170 ? 15.917 3.665 -21.196 1.00 85.50 170 LEU A N 1
ATOM 1343 C CA . LEU A 1 170 ? 15.010 4.148 -22.250 1.00 85.50 170 LEU A CA 1
ATOM 1344 C C . LEU A 1 170 ? 13.546 3.781 -21.985 1.00 85.50 170 LEU A C 1
ATOM 1346 O O . LEU A 1 170 ? 12.629 4.468 -22.447 1.00 85.50 170 LEU A O 1
ATOM 1350 N N . HIS A 1 171 ? 13.317 2.692 -21.255 1.00 85.62 171 HIS A N 1
ATOM 1351 C CA . HIS A 1 171 ? 11.984 2.161 -20.976 1.00 85.62 171 HIS A CA 1
ATOM 1352 C C . HIS A 1 171 ? 11.534 2.371 -19.527 1.00 85.62 171 HIS A C 1
ATOM 1354 O O . HIS A 1 171 ? 10.405 2.018 -19.176 1.00 85.62 171 HIS A O 1
ATOM 1360 N N . THR A 1 172 ? 12.373 3.006 -18.711 1.00 86.88 172 THR A N 1
ATOM 1361 C CA . THR A 1 172 ? 12.110 3.274 -17.298 1.00 86.88 172 THR A CA 1
ATOM 1362 C C . THR A 1 172 ? 11.723 4.733 -17.079 1.00 86.88 172 THR A C 1
ATOM 1364 O O . THR A 1 172 ? 12.297 5.650 -17.659 1.00 86.88 172 THR A O 1
ATOM 1367 N N . LYS A 1 173 ? 10.738 4.968 -16.208 1.00 87.94 173 LYS A N 1
ATOM 1368 C CA . LYS A 1 173 ? 10.371 6.308 -15.733 1.00 87.94 173 LYS A CA 1
ATOM 1369 C C . LYS A 1 173 ? 10.556 6.366 -14.226 1.00 87.94 173 LYS A C 1
ATOM 1371 O O . LYS A 1 173 ? 10.101 5.466 -13.526 1.00 87.94 173 LYS A O 1
ATOM 1376 N N . LEU A 1 174 ? 11.179 7.436 -13.743 1.00 87.06 174 LEU A N 1
ATOM 1377 C CA . LEU A 1 174 ? 11.312 7.718 -12.317 1.00 87.06 174 LEU A CA 1
ATOM 1378 C C . LEU A 1 174 ? 10.302 8.780 -11.893 1.00 87.06 174 LEU A C 1
ATOM 1380 O O . LEU A 1 174 ? 10.064 9.755 -12.607 1.00 87.06 174 LEU A O 1
ATOM 1384 N N . GLU A 1 175 ? 9.724 8.593 -10.712 1.00 87.25 175 GLU A N 1
ATOM 1385 C CA . GLU A 1 175 ? 8.850 9.578 -10.089 1.00 87.25 175 GLU A CA 1
ATOM 1386 C C . GLU A 1 175 ? 9.671 10.472 -9.154 1.00 87.25 175 GLU A C 1
ATOM 1388 O O . GLU A 1 175 ? 10.183 10.020 -8.130 1.00 87.25 175 GLU A O 1
ATOM 1393 N N . VAL A 1 176 ? 9.799 11.754 -9.502 1.00 85.94 176 VAL A N 1
ATOM 1394 C CA . VAL A 1 176 ? 10.538 12.734 -8.695 1.00 85.94 176 VAL A CA 1
ATOM 1395 C C . VAL A 1 176 ? 9.565 13.468 -7.777 1.00 85.94 176 VAL A C 1
ATOM 1397 O O . VAL A 1 176 ? 8.787 14.313 -8.217 1.00 85.94 176 VAL A O 1
ATOM 1400 N N . ASN A 1 177 ? 9.621 13.156 -6.482 1.00 84.38 177 ASN A N 1
ATOM 1401 C CA . ASN A 1 177 ? 8.744 13.735 -5.469 1.00 84.38 177 ASN A CA 1
ATOM 1402 C C . ASN A 1 177 ? 9.442 14.868 -4.707 1.00 84.38 177 ASN A C 1
ATOM 1404 O O . ASN A 1 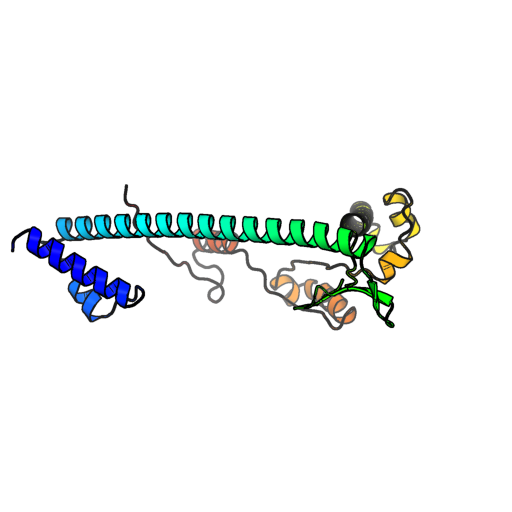177 ? 10.351 14.625 -3.915 1.00 84.38 177 ASN A O 1
ATOM 1408 N N . VAL A 1 178 ? 8.981 16.110 -4.889 1.00 85.19 178 VAL A N 1
ATOM 1409 C CA . VAL A 1 178 ? 9.508 17.285 -4.172 1.00 85.19 178 VAL A CA 1
ATOM 1410 C C . VAL A 1 178 ? 8.399 17.938 -3.354 1.00 85.19 178 VAL A C 1
ATOM 1412 O O . VAL A 1 178 ? 7.351 18.305 -3.883 1.00 85.19 178 VAL A O 1
ATOM 1415 N N . ARG A 1 179 ? 8.635 18.122 -2.051 1.00 88.44 179 ARG A N 1
ATOM 1416 C CA . ARG A 1 179 ? 7.739 18.885 -1.171 1.00 88.44 179 ARG A CA 1
ATOM 1417 C C . ARG A 1 179 ? 8.225 20.324 -1.079 1.00 88.44 179 ARG A C 1
ATOM 1419 O O . ARG A 1 179 ? 9.251 20.588 -0.461 1.00 88.44 179 ARG A O 1
ATOM 1426 N N . ILE A 1 180 ? 7.478 21.239 -1.685 1.00 88.69 180 ILE A N 1
ATOM 1427 C CA . ILE A 1 180 ? 7.788 22.672 -1.690 1.00 88.69 180 ILE A CA 1
ATOM 1428 C C . ILE A 1 180 ? 6.692 23.396 -0.902 1.00 88.69 180 ILE A C 1
ATOM 1430 O O . ILE A 1 180 ? 5.512 23.203 -1.213 1.00 88.69 180 ILE A O 1
ATOM 1434 N N . PRO A 1 181 ? 7.031 24.227 0.100 1.00 88.88 181 PRO A N 1
ATOM 1435 C CA . PRO A 1 181 ? 6.042 25.056 0.775 1.00 88.88 181 PRO A CA 1
ATOM 1436 C C . PRO A 1 181 ? 5.272 25.917 -0.230 1.00 88.88 181 PRO A C 1
ATOM 1438 O O . PRO A 1 181 ? 5.864 26.574 -1.085 1.00 88.88 181 PRO A O 1
ATOM 1441 N N . VAL A 1 182 ? 3.943 25.979 -0.103 1.00 89.19 182 VAL A N 1
ATOM 1442 C CA . VAL A 1 182 ? 3.111 26.832 -0.976 1.00 89.19 182 VAL A CA 1
ATOM 1443 C C . VAL A 1 182 ? 3.547 28.298 -0.880 1.00 89.19 182 VAL A C 1
ATOM 1445 O O . VAL A 1 182 ? 3.524 29.022 -1.873 1.00 89.19 182 VAL A O 1
ATOM 1448 N N . SER A 1 183 ? 4.019 28.729 0.295 1.00 88.94 183 SER A N 1
ATOM 1449 C CA . SER A 1 183 ? 4.614 30.053 0.484 1.00 88.94 183 SER A CA 1
ATOM 1450 C C . SER A 1 183 ? 5.791 30.305 -0.446 1.00 88.94 183 SER A C 1
ATOM 1452 O O . SER A 1 183 ? 5.898 31.405 -0.968 1.00 88.94 183 SER A O 1
ATOM 1454 N N . ASP A 1 184 ? 6.640 29.310 -0.680 1.00 91.81 184 ASP A N 1
ATOM 1455 C CA . ASP A 1 184 ? 7.854 29.457 -1.480 1.00 91.81 184 ASP A CA 1
ATOM 1456 C C . ASP A 1 184 ? 7.531 29.469 -2.971 1.00 91.81 184 ASP A C 1
ATOM 1458 O O . ASP A 1 184 ? 8.168 30.178 -3.746 1.00 91.81 184 ASP A O 1
ATOM 1462 N N . ILE A 1 185 ? 6.482 28.750 -3.373 1.00 92.06 185 ILE A N 1
ATOM 1463 C CA . ILE A 1 185 ? 5.945 28.830 -4.734 1.00 92.06 185 ILE A CA 1
ATOM 1464 C C . ILE A 1 185 ? 5.391 30.233 -5.004 1.00 92.06 185 ILE A C 1
ATOM 1466 O O . ILE A 1 185 ? 5.624 30.791 -6.069 1.00 92.06 185 ILE A O 1
ATOM 1470 N N . VAL A 1 186 ? 4.669 30.820 -4.048 1.00 91.62 186 VAL A N 1
ATOM 1471 C CA . VAL A 1 186 ? 3.997 32.115 -4.246 1.00 91.62 186 VAL A CA 1
ATOM 1472 C C . VAL A 1 186 ? 4.925 33.312 -3.992 1.00 91.62 186 VAL A C 1
ATOM 1474 O O . VAL A 1 186 ? 4.724 34.370 -4.583 1.00 91.62 186 VAL A O 1
ATOM 1477 N N . LYS A 1 187 ? 5.916 33.182 -3.101 1.00 88.25 187 LYS A N 1
ATOM 1478 C CA . LYS A 1 187 ? 6.714 34.314 -2.590 1.00 88.25 187 LYS A CA 1
ATOM 1479 C C . LYS A 1 187 ? 8.203 34.247 -2.924 1.00 88.25 187 LYS A C 1
ATOM 1481 O O . LYS A 1 187 ? 8.880 35.256 -2.742 1.00 88.25 187 LYS A O 1
ATOM 1486 N N . SER A 1 188 ? 8.737 33.099 -3.337 1.00 87.12 188 SER A N 1
ATOM 1487 C CA . SER A 1 188 ? 10.179 32.924 -3.546 1.00 87.12 188 SER A CA 1
ATOM 1488 C C . SER A 1 188 ? 10.485 32.106 -4.809 1.00 87.12 188 SER A C 1
ATOM 1490 O O . SER A 1 188 ? 9.710 32.084 -5.767 1.00 87.12 188 SER A O 1
ATOM 1492 N N . ASN A 1 189 ? 11.655 31.464 -4.847 1.00 83.50 189 ASN A N 1
ATOM 1493 C CA . ASN A 1 189 ? 12.151 30.740 -6.014 1.00 83.50 189 ASN A CA 1
ATOM 1494 C C . ASN A 1 189 ? 11.442 29.396 -6.255 1.00 83.50 189 ASN A C 1
ATOM 1496 O O . ASN A 1 189 ? 11.727 28.747 -7.263 1.00 83.50 189 ASN A O 1
ATOM 1500 N N . GLY A 1 190 ? 10.505 28.982 -5.392 1.00 87.62 190 GLY A N 1
ATOM 1501 C CA . GLY A 1 190 ? 9.751 27.737 -5.565 1.00 87.62 190 GLY A CA 1
ATOM 1502 C C . GLY A 1 190 ? 8.976 27.687 -6.886 1.00 87.62 190 GLY A C 1
ATOM 1503 O O . GLY A 1 190 ? 8.868 26.623 -7.495 1.00 87.62 190 GLY A O 1
ATOM 1504 N N . TYR A 1 191 ? 8.522 28.842 -7.393 1.00 90.19 191 TYR A N 1
ATOM 1505 C CA . TYR A 1 191 ? 7.883 28.938 -8.708 1.00 90.19 191 TYR A CA 1
ATOM 1506 C C . TYR A 1 191 ? 8.794 28.470 -9.848 1.00 90.19 191 TYR A C 1
ATOM 1508 O O . TYR A 1 191 ? 8.317 27.828 -10.779 1.00 90.19 191 TYR A O 1
ATOM 1516 N N . ASN A 1 192 ? 10.101 28.751 -9.786 1.00 91.12 192 ASN A N 1
ATOM 1517 C CA . ASN A 1 192 ? 11.027 28.358 -10.850 1.00 91.12 192 ASN A CA 1
ATOM 1518 C C . ASN A 1 192 ? 11.127 26.833 -10.961 1.00 91.12 192 ASN A C 1
ATOM 1520 O O . ASN A 1 192 ? 11.099 26.314 -12.071 1.00 91.12 192 ASN A O 1
ATOM 1524 N N . VAL A 1 193 ? 11.162 26.123 -9.829 1.00 88.94 193 VAL A N 1
ATOM 1525 C CA . VAL A 1 193 ? 11.183 24.651 -9.806 1.00 88.94 193 VAL A CA 1
ATOM 1526 C C . VAL A 1 193 ? 9.913 24.090 -10.446 1.00 88.94 193 VAL A C 1
ATOM 1528 O O . VAL A 1 193 ? 9.985 23.285 -11.371 1.00 88.94 193 VAL A O 1
ATOM 1531 N N . VAL A 1 194 ? 8.745 24.575 -10.012 1.00 90.19 194 VAL A N 1
ATOM 1532 C CA . VAL A 1 194 ? 7.440 24.170 -10.563 1.00 90.19 194 VAL A CA 1
ATOM 1533 C C . VAL A 1 194 ? 7.353 24.456 -12.065 1.00 90.19 194 VAL A C 1
ATOM 1535 O O . VAL A 1 194 ? 6.891 23.615 -12.832 1.00 90.19 194 VAL A O 1
ATOM 1538 N N . ARG A 1 195 ? 7.833 25.625 -12.502 1.00 90.94 195 ARG A N 1
ATOM 1539 C CA . ARG A 1 195 ? 7.834 26.039 -13.907 1.00 90.94 195 ARG A CA 1
ATOM 1540 C C . ARG A 1 195 ? 8.688 25.124 -14.782 1.00 90.94 195 ARG A C 1
ATOM 1542 O O . ARG A 1 195 ? 8.249 24.780 -15.874 1.00 90.94 195 ARG A O 1
ATOM 1549 N N . GLU A 1 196 ? 9.897 24.764 -14.351 1.00 90.19 196 GLU A N 1
ATOM 1550 C CA . GLU A 1 196 ? 10.760 23.884 -15.151 1.00 90.19 196 GLU A CA 1
ATOM 1551 C C . GLU A 1 196 ? 10.197 22.456 -15.230 1.00 90.19 196 GLU A C 1
ATOM 1553 O O . GLU A 1 196 ? 10.196 21.871 -16.311 1.00 90.19 196 GLU A O 1
ATOM 1558 N N . LEU A 1 197 ? 9.603 21.933 -14.149 1.00 88.94 197 LEU A N 1
ATOM 1559 C CA . LEU A 1 197 ? 8.909 20.638 -14.182 1.00 88.94 197 LEU A CA 1
ATOM 1560 C C . LEU A 1 197 ? 7.706 20.648 -15.140 1.00 88.94 197 LEU A C 1
ATOM 1562 O O . LEU A 1 197 ? 7.537 19.713 -15.921 1.00 88.94 197 LEU A O 1
ATOM 1566 N N . ALA A 1 198 ? 6.910 21.721 -15.134 1.00 88.88 198 ALA A N 1
ATOM 1567 C CA . ALA A 1 198 ? 5.767 21.873 -16.034 1.00 88.88 198 ALA A CA 1
ATOM 1568 C C . ALA A 1 198 ? 6.166 21.993 -17.518 1.00 88.88 198 ALA A C 1
ATOM 1570 O O . ALA A 1 198 ? 5.389 21.614 -18.388 1.00 88.88 198 ALA A O 1
ATOM 1571 N N . LYS A 1 199 ? 7.366 22.508 -17.830 1.00 91.81 199 LYS A N 1
ATOM 1572 C CA . LYS A 1 199 ? 7.904 22.511 -19.205 1.00 91.81 199 LYS A CA 1
ATOM 1573 C C . LYS A 1 199 ? 8.438 21.147 -19.636 1.00 91.81 199 LYS A C 1
ATOM 1575 O O . LYS A 1 199 ? 8.471 20.864 -20.828 1.00 91.81 199 LYS A O 1
ATOM 1580 N N . TYR A 1 200 ? 8.921 20.348 -18.686 1.00 88.62 200 TYR A N 1
ATOM 1581 C CA . TYR A 1 200 ? 9.540 19.057 -18.967 1.00 88.62 200 TYR A CA 1
ATOM 1582 C C . TYR A 1 200 ? 8.513 17.990 -19.366 1.00 88.62 200 TYR A C 1
ATOM 1584 O O . TYR A 1 200 ? 8.800 17.146 -20.214 1.00 88.62 200 TYR A O 1
ATOM 1592 N N . THR A 1 201 ? 7.313 18.009 -18.776 1.00 84.62 201 THR A N 1
ATOM 1593 C CA . THR A 1 201 ? 6.272 17.019 -19.076 1.00 84.62 201 THR A CA 1
ATOM 1594 C C . THR A 1 201 ? 4.859 17.587 -18.982 1.00 84.62 201 THR A C 1
ATOM 1596 O O . THR A 1 201 ? 4.512 18.270 -18.020 1.00 84.62 201 THR A O 1
ATOM 1599 N N . ASP A 1 202 ? 4.012 17.210 -19.943 1.00 82.81 202 ASP A N 1
ATOM 1600 C CA . ASP A 1 202 ? 2.586 17.558 -19.947 1.00 82.81 202 ASP A CA 1
ATOM 1601 C C . ASP A 1 202 ? 1.796 16.853 -18.825 1.00 82.81 202 ASP A C 1
ATOM 1603 O O . ASP A 1 202 ? 0.722 17.307 -18.441 1.00 82.81 202 ASP A O 1
ATOM 1607 N N . ASN A 1 203 ? 2.333 15.765 -18.253 1.00 83.06 203 ASN A N 1
ATOM 1608 C CA . ASN A 1 203 ? 1.708 15.005 -17.160 1.00 83.06 203 ASN A CA 1
ATOM 1609 C C . ASN A 1 203 ? 2.041 15.564 -15.764 1.00 83.06 203 ASN A C 1
ATOM 1611 O O . ASN A 1 203 ? 1.969 14.850 -14.761 1.00 83.06 203 ASN A O 1
ATOM 1615 N N . PHE A 1 204 ? 2.436 16.832 -15.680 1.00 84.06 204 PHE A N 1
ATOM 1616 C CA . PHE A 1 204 ? 2.732 17.490 -14.417 1.00 84.06 204 PHE A CA 1
ATOM 1617 C C . PHE A 1 204 ? 1.459 17.696 -13.579 1.00 84.06 204 PHE A C 1
ATOM 1619 O O . PHE A 1 204 ? 0.437 18.173 -14.074 1.00 84.06 204 PHE A O 1
ATOM 1626 N N . SER A 1 205 ? 1.522 17.380 -12.283 1.00 86.12 205 SER A N 1
ATOM 1627 C CA . SER A 1 205 ? 0.412 17.601 -11.351 1.00 86.12 205 SER A CA 1
ATOM 1628 C C . SER A 1 205 ? 0.899 18.127 -10.001 1.00 86.12 205 SER A C 1
ATOM 1630 O O . SER A 1 205 ? 2.011 17.840 -9.563 1.00 86.12 205 SER A O 1
ATOM 1632 N N . LEU A 1 206 ? 0.050 18.918 -9.339 1.00 88.12 206 LEU A N 1
ATOM 1633 C CA . LEU A 1 206 ? 0.289 19.449 -7.999 1.00 88.12 206 LEU A CA 1
ATOM 1634 C C . LEU A 1 206 ? -0.686 18.796 -7.024 1.00 88.12 206 LEU A C 1
ATOM 1636 O O . LEU A 1 206 ? -1.894 19.014 -7.112 1.00 88.12 206 LEU A O 1
ATOM 1640 N N . THR A 1 207 ? -0.154 18.028 -6.076 1.00 89.75 207 THR A N 1
ATOM 1641 C CA . THR A 1 207 ? -0.953 17.378 -5.031 1.00 89.75 207 THR A CA 1
ATOM 1642 C C . THR A 1 207 ? -0.670 18.038 -3.680 1.00 89.75 207 THR A C 1
ATOM 1644 O O . THR A 1 207 ? 0.491 18.080 -3.265 1.00 89.75 207 THR A O 1
ATOM 1647 N N . PRO A 1 208 ? -1.685 18.566 -2.967 1.00 85.69 208 PRO A N 1
ATOM 1648 C CA . PRO A 1 208 ? -1.476 19.147 -1.648 1.00 85.69 208 PRO A CA 1
ATOM 1649 C C . PRO A 1 208 ? -1.151 18.050 -0.629 1.00 85.69 208 PRO A C 1
ATOM 1651 O O . PRO A 1 208 ? -1.901 17.089 -0.470 1.00 85.69 208 PRO A O 1
ATOM 1654 N N . VAL A 1 209 ? -0.048 18.220 0.100 1.00 87.38 209 VAL A N 1
ATOM 1655 C CA . VAL A 1 209 ? 0.347 17.334 1.201 1.00 87.38 209 VAL A CA 1
ATOM 1656 C C . VAL A 1 209 ? 0.341 18.136 2.491 1.00 87.38 209 VAL A C 1
ATOM 1658 O O . VAL A 1 209 ? 0.989 19.174 2.586 1.00 87.38 209 VAL A O 1
ATOM 1661 N N . VAL A 1 210 ? -0.400 17.647 3.485 1.00 83.81 210 VAL A N 1
ATOM 1662 C CA . VAL A 1 210 ? -0.572 18.319 4.773 1.00 83.81 210 VAL A CA 1
ATOM 1663 C C . VAL A 1 210 ? -0.308 17.339 5.912 1.00 83.81 210 VAL A C 1
ATOM 1665 O O . VAL A 1 210 ? -0.951 16.293 6.010 1.00 83.81 210 VAL A O 1
ATOM 1668 N N . SER A 1 211 ? 0.616 17.694 6.804 1.00 84.62 211 SER A N 1
ATOM 1669 C CA . SER A 1 211 ? 0.906 16.933 8.020 1.00 84.62 211 SER A CA 1
ATOM 1670 C C . SER A 1 211 ? -0.100 17.300 9.114 1.00 84.62 211 SER A C 1
ATOM 1672 O O . SER A 1 211 ? -0.002 18.347 9.754 1.00 84.62 211 SER A O 1
ATOM 1674 N N . LYS A 1 212 ? -1.101 16.435 9.340 1.00 84.56 212 LYS A N 1
ATOM 1675 C CA . LYS A 1 212 ? -2.116 16.644 10.394 1.00 84.56 212 LYS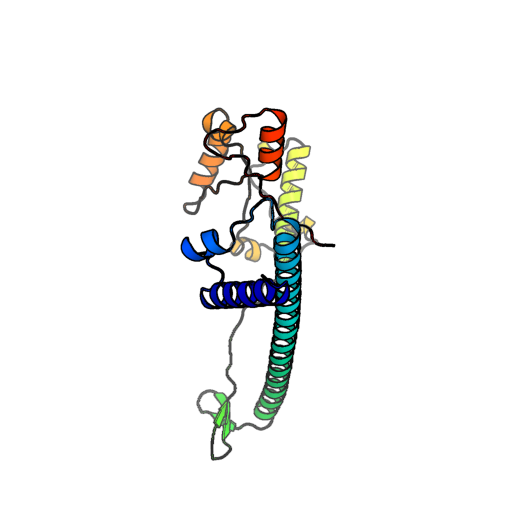 A CA 1
ATOM 1676 C C . LYS A 1 212 ? -1.489 16.757 11.786 1.00 84.56 212 LYS A C 1
ATOM 1678 O O . LYS A 1 212 ? -2.010 17.484 12.623 1.00 84.56 212 LYS A O 1
ATOM 1683 N N . SER A 1 213 ? -0.389 16.045 12.031 1.00 84.31 213 SER A N 1
ATOM 1684 C CA . SER A 1 213 ? 0.363 16.099 13.287 1.00 84.31 213 SER A CA 1
ATOM 1685 C C . SER A 1 213 ? 1.050 17.447 13.502 1.00 84.31 213 SER A C 1
ATOM 1687 O O . SER A 1 213 ? 0.970 17.982 14.603 1.00 84.31 213 SER A O 1
ATOM 1689 N N . GLU A 1 214 ? 1.679 18.013 12.467 1.00 81.69 214 GLU A N 1
ATOM 1690 C CA . GLU A 1 214 ? 2.321 19.335 12.554 1.00 81.69 214 GLU A CA 1
ATOM 1691 C C . GLU A 1 214 ? 1.283 20.440 12.748 1.00 81.69 214 GLU A C 1
ATOM 1693 O O . GLU A 1 214 ? 1.401 21.227 13.682 1.00 81.69 214 GLU A O 1
ATOM 1698 N N . ILE A 1 215 ? 0.209 20.439 11.948 1.00 84.06 215 ILE A N 1
ATOM 1699 C CA . ILE A 1 215 ? -0.877 21.421 12.087 1.00 84.06 215 ILE A CA 1
ATOM 1700 C C . ILE A 1 215 ? -1.537 21.335 13.461 1.00 84.06 215 ILE A C 1
ATOM 1702 O O . ILE A 1 215 ? -1.836 22.363 14.064 1.00 84.06 215 ILE A O 1
ATOM 1706 N N . LYS A 1 216 ? -1.775 20.120 13.971 1.00 83.50 216 LYS A N 1
ATOM 1707 C CA . LYS A 1 216 ? -2.340 19.931 15.309 1.00 83.50 216 LYS A CA 1
ATOM 1708 C C . LYS A 1 216 ? -1.445 20.566 16.374 1.00 83.50 216 LYS A C 1
ATOM 1710 O O . LYS A 1 216 ? -1.960 21.294 17.215 1.00 83.50 216 LYS A O 1
ATOM 1715 N N . LYS A 1 217 ? -0.130 20.339 16.301 1.00 82.25 217 LYS A N 1
ATOM 1716 C CA . LYS A 1 217 ? 0.843 20.940 17.220 1.00 82.25 217 LYS A CA 1
ATOM 1717 C C . LYS A 1 217 ? 0.814 22.472 17.150 1.00 82.25 217 LYS A C 1
ATOM 1719 O O . LYS A 1 217 ? 0.709 23.121 18.183 1.00 82.25 217 LYS A O 1
ATOM 1724 N N . GLU A 1 218 ? 0.824 23.054 15.951 1.00 79.00 218 GLU A N 1
ATOM 1725 C CA . GLU A 1 218 ? 0.759 24.515 15.790 1.00 79.00 218 GLU A CA 1
ATOM 1726 C C . GLU A 1 218 ? -0.568 25.120 16.275 1.00 79.00 218 GLU A C 1
ATOM 1728 O O . GLU A 1 218 ? -0.569 26.207 16.852 1.00 79.00 218 GLU A O 1
ATOM 1733 N N . LEU A 1 219 ? -1.696 24.433 16.061 1.00 80.62 219 LEU A N 1
ATOM 1734 C CA . LEU A 1 219 ? -3.008 24.843 16.573 1.00 80.62 219 LEU A CA 1
ATOM 1735 C C . LEU A 1 219 ? -3.061 24.819 18.105 1.00 80.62 219 LEU A C 1
ATOM 1737 O O . LEU A 1 219 ? -3.628 25.731 18.704 1.00 80.62 219 LEU A O 1
ATOM 1741 N N . GLU A 1 220 ? -2.490 23.787 18.727 1.00 81.69 220 GLU A N 1
ATOM 1742 C CA . GLU A 1 220 ? -2.422 23.645 20.186 1.00 81.69 220 GLU A CA 1
ATOM 1743 C C . GLU A 1 220 ? -1.495 24.694 20.823 1.00 81.69 220 GLU A C 1
ATOM 1745 O O . GLU A 1 220 ? -1.828 25.234 21.877 1.00 81.69 220 GLU A O 1
ATOM 1750 N N . GLU A 1 221 ? -0.367 25.019 20.183 1.00 79.75 221 GLU A N 1
ATOM 1751 C CA . GLU A 1 221 ? 0.626 25.974 20.697 1.00 79.75 221 GLU A CA 1
ATOM 1752 C C . GLU A 1 221 ? 0.230 27.441 20.467 1.00 79.75 221 GLU A C 1
ATOM 1754 O O . GLU A 1 221 ? 0.406 28.273 21.357 1.00 79.75 221 GLU A O 1
ATOM 1759 N N . ASN A 1 222 ? -0.317 27.774 19.292 1.00 72.44 222 ASN A N 1
ATOM 1760 C CA . ASN A 1 222 ? -0.531 29.166 18.876 1.00 72.44 222 ASN A CA 1
ATOM 1761 C C . ASN A 1 222 ? -2.010 29.574 18.799 1.00 72.44 222 ASN A C 1
ATOM 1763 O O . ASN A 1 222 ? -2.309 30.725 18.480 1.00 72.44 222 ASN A O 1
ATOM 1767 N N . GLY A 1 223 ? -2.954 28.655 19.037 1.00 66.06 223 GLY A N 1
ATOM 1768 C CA . GLY A 1 223 ? -4.401 28.917 19.024 1.00 66.06 223 GLY A CA 1
ATOM 1769 C C . GLY A 1 223 ? -4.996 29.285 17.656 1.00 66.06 223 GLY A C 1
ATOM 1770 O O . GLY A 1 223 ? -6.215 29.363 17.517 1.00 66.06 223 GLY A O 1
ATOM 1771 N N . ALA A 1 224 ? -4.161 29.500 16.638 1.00 62.84 224 ALA A N 1
ATOM 1772 C CA . ALA A 1 224 ? -4.556 29.803 15.273 1.00 62.84 224 ALA A CA 1
ATOM 1773 C C . ALA A 1 224 ? -3.460 29.348 14.301 1.00 62.84 224 ALA A C 1
ATOM 1775 O O . ALA A 1 224 ? -2.503 30.071 14.033 1.00 62.84 224 ALA A O 1
ATOM 1776 N N . CYS A 1 225 ? -3.628 28.162 13.724 1.00 57.25 225 CYS A N 1
ATOM 1777 C CA . CYS A 1 225 ? -2.953 27.799 12.491 1.00 57.25 225 CYS A CA 1
ATOM 1778 C C . CYS A 1 225 ? -4.019 27.622 11.411 1.00 57.25 225 CYS A C 1
ATOM 1780 O O . CYS A 1 225 ? -4.909 26.786 11.522 1.00 57.25 225 CYS A O 1
ATOM 1782 N N . ALA A 1 226 ? -3.932 28.464 10.383 1.00 60.25 226 ALA A N 1
ATOM 1783 C CA . ALA A 1 226 ? -4.680 28.367 9.138 1.00 60.25 226 ALA A CA 1
ATOM 1784 C C . ALA A 1 226 ? -6.227 28.321 9.287 1.00 60.25 226 ALA A C 1
ATOM 1786 O O . ALA A 1 226 ? -6.828 27.246 9.227 1.00 60.25 226 ALA A O 1
ATOM 1787 N N . PRO A 1 227 ? -6.902 29.491 9.360 1.00 59.25 227 PRO A N 1
ATOM 1788 C CA . PRO A 1 227 ? -8.349 29.592 9.621 1.00 59.25 227 PRO A CA 1
ATOM 1789 C C . PRO A 1 227 ? -9.240 28.881 8.588 1.00 59.25 227 PRO A C 1
ATOM 1791 O O . PRO A 1 227 ? -10.400 28.604 8.874 1.00 59.25 227 PRO A O 1
ATOM 1794 N N . ASN A 1 228 ? -8.697 28.561 7.409 1.00 71.38 228 ASN A N 1
ATOM 1795 C CA . ASN A 1 228 ? -9.401 27.877 6.322 1.00 71.38 228 ASN A CA 1
ATOM 1796 C C . ASN A 1 228 ? -8.866 26.459 6.029 1.00 71.38 228 ASN A C 1
ATOM 1798 O O . ASN A 1 228 ? -9.357 25.820 5.103 1.00 71.38 228 ASN A O 1
ATOM 1802 N N . LEU A 1 229 ? -7.846 25.975 6.753 1.00 75.31 229 LEU A N 1
ATOM 1803 C CA . LEU A 1 229 ? -7.190 24.687 6.464 1.00 75.31 229 LEU A CA 1
ATOM 1804 C C . LEU A 1 229 ? -7.529 23.605 7.493 1.00 75.31 229 LEU A C 1
ATOM 1806 O O . LEU A 1 229 ? -7.640 22.437 7.126 1.00 75.31 229 LEU A O 1
ATOM 1810 N N . ALA A 1 230 ? -7.677 23.967 8.771 1.00 78.88 230 ALA A N 1
ATOM 1811 C CA . ALA A 1 230 ? -7.935 23.008 9.840 1.00 78.88 230 ALA A CA 1
ATOM 1812 C C . ALA A 1 230 ? -8.636 23.647 11.047 1.00 78.88 230 ALA A C 1
ATOM 1814 O O . ALA A 1 230 ? -8.506 24.839 11.306 1.00 78.88 230 ALA A O 1
ATOM 1815 N N . HIS A 1 231 ? -9.357 22.826 11.812 1.00 76.62 231 HIS A N 1
ATOM 1816 C CA . HIS A 1 231 ? -9.910 23.176 13.120 1.00 76.62 231 HIS A CA 1
ATOM 1817 C C . HIS A 1 231 ? -9.709 22.006 14.090 1.00 76.62 231 HIS A C 1
ATOM 1819 O O . HIS A 1 231 ? -9.693 20.842 13.679 1.00 76.62 231 HIS A O 1
ATOM 1825 N N . ILE A 1 232 ? -9.559 22.299 15.385 1.00 78.56 232 ILE A N 1
ATOM 1826 C CA . ILE A 1 232 ? -9.478 21.254 16.410 1.00 78.56 232 ILE A CA 1
ATOM 1827 C C . ILE A 1 232 ? -10.875 20.662 16.611 1.00 78.56 232 ILE A C 1
ATOM 1829 O O . ILE A 1 232 ? -11.792 21.350 17.053 1.00 78.56 232 ILE A O 1
ATOM 1833 N N . THR A 1 233 ? -11.022 19.368 16.330 1.00 78.75 233 THR A N 1
ATOM 1834 C CA . THR A 1 233 ? -12.195 18.586 16.739 1.00 78.75 233 THR A CA 1
ATOM 1835 C C . THR A 1 233 ? -11.834 17.768 17.974 1.00 78.75 233 THR A C 1
ATOM 1837 O O . THR A 1 233 ? -10.944 16.917 17.919 1.00 78.75 233 THR A O 1
ATOM 1840 N N . ILE A 1 234 ? -12.516 18.014 19.094 1.00 78.50 234 ILE A N 1
ATOM 1841 C CA . ILE A 1 234 ? -12.351 17.222 20.318 1.00 78.50 234 ILE A CA 1
ATOM 1842 C C . ILE A 1 234 ? -13.360 16.076 20.282 1.00 78.50 23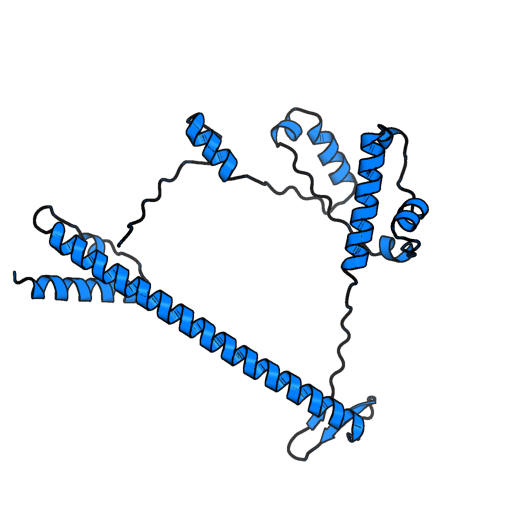4 ILE A C 1
ATOM 1844 O O . ILE A 1 234 ? -14.515 16.237 20.672 1.00 78.50 234 ILE A O 1
ATOM 1848 N N . ASN A 1 235 ? -12.906 14.909 19.834 1.00 82.38 235 ASN A N 1
ATOM 1849 C CA . ASN A 1 235 ? -13.691 13.683 19.918 1.00 82.38 235 ASN A CA 1
ATOM 1850 C C . ASN A 1 235 ? -13.513 13.069 21.308 1.00 82.38 235 ASN A C 1
ATOM 1852 O O . ASN A 1 235 ? -12.392 12.774 21.724 1.00 82.38 235 ASN A O 1
ATOM 1856 N N . LYS A 1 236 ? -14.617 12.881 22.032 1.00 82.62 236 LYS A N 1
ATOM 1857 C CA . LYS A 1 236 ? -14.633 12.171 23.314 1.00 82.62 236 LYS A CA 1
ATOM 1858 C C . LYS A 1 236 ? -15.056 10.728 23.062 1.00 82.62 236 LYS A C 1
ATOM 1860 O O . LYS A 1 236 ? -16.021 10.493 22.345 1.00 82.62 236 LYS A O 1
ATOM 1865 N N . SER A 1 237 ? -14.346 9.782 23.660 1.00 80.94 237 SER A N 1
ATOM 1866 C CA . SER A 1 237 ? -14.694 8.361 23.657 1.00 80.94 237 SER A CA 1
ATOM 1867 C C . SER A 1 237 ? -14.861 7.868 25.089 1.00 80.94 237 SER A C 1
ATOM 1869 O O . SER A 1 237 ? -14.303 8.440 26.030 1.00 80.94 237 SER A O 1
ATOM 1871 N N . ILE A 1 238 ? -15.667 6.824 25.260 1.00 82.00 238 ILE A N 1
ATOM 1872 C CA . ILE A 1 238 ? -15.881 6.174 26.552 1.00 82.00 238 ILE A CA 1
ATOM 1873 C C . ILE A 1 238 ? -14.872 5.030 26.668 1.00 82.00 238 ILE A C 1
ATOM 1875 O O . ILE A 1 238 ? -14.698 4.259 25.731 1.00 82.00 238 ILE A O 1
ATOM 1879 N N . GLN A 1 239 ? -14.202 4.921 27.816 1.00 82.25 239 GLN A N 1
ATOM 1880 C CA . GLN A 1 239 ? -13.380 3.759 28.156 1.00 82.25 239 GLN A CA 1
ATOM 1881 C C . GLN A 1 239 ? -14.104 2.939 29.219 1.00 82.25 239 GLN A C 1
ATOM 1883 O O . GLN A 1 239 ? -14.334 3.434 30.324 1.00 82.25 239 GLN A O 1
ATOM 1888 N N . ILE A 1 240 ? -14.441 1.690 28.900 1.00 81.94 240 ILE A N 1
ATOM 1889 C CA . ILE A 1 240 ? -15.110 0.774 29.824 1.00 81.94 240 ILE A CA 1
ATOM 1890 C C . ILE A 1 240 ? -14.089 -0.284 30.256 1.00 81.94 240 ILE A C 1
ATOM 1892 O O . ILE A 1 240 ? -13.602 -1.048 29.430 1.00 81.94 240 ILE A O 1
ATOM 1896 N N . LYS A 1 241 ? -13.730 -0.296 31.545 1.00 74.50 241 LYS A N 1
ATOM 1897 C CA . LYS A 1 241 ? -12.812 -1.288 32.133 1.00 74.50 241 LYS A CA 1
ATOM 1898 C C . LYS A 1 241 ? -13.561 -2.497 32.670 1.00 74.50 241 LYS A C 1
ATOM 1900 O O . LYS A 1 241 ? -14.743 -2.341 33.054 1.00 74.50 241 LYS A O 1
#

pLDDT: mean 84.23, std 10.24, range [37.09, 98.12]

Secondary structure (DSSP, 8-state):
--HHHHHHHHHHHHHHHHHTTT---HHHHHHT---TTTHHHHHHHHHHHHHHHHHHHHHHHHHHHHHHHHHHHHHHHHHHHHHHHHHHHHHH-EE-TTS-EEEE-SS-EEEPPP---PPP-HHHHHHHHHHHHHHHHHHHHTT-GGG-SS--HHHHHHHTTT---HHHHHH----------HHHHHHSTHHHHHHHHHHH-TT--------HHHHHHHHHHHS-S-TTT------------